Protein AF-A0A1C3NY08-F1 (afdb_monomer)

pLDDT: mean 77.59, std 17.97, range [26.12, 97.56]

Mean predicted aligned error: 8.74 Å

Nearest PDB structures (foldseek):
  3veo-assembly1_A  TM=2.173E-01  e=9.546E-01  Streptoalloteichus tenebrarius
  3vf2-assembly1_A  TM=3.143E-01  e=3.666E+00  Streptoalloteichus tenebrarius
  7pp1-assembly1_AAA  TM=3.010E-01  e=4.546E+00  Homo sapiens
  3ver-assembly1_A  TM=2.214E-01  e=1.726E+00  Streptoalloteichus tenebrarius

Radius of gyration: 18.67 Å; Cα contacts (8 Å, |Δi|>4): 441; chains: 1; bounding box: 47×56×47 Å

Solvent-accessible surface area (backbone atoms only — not comparable to full-atom values): 16270 Å² total; per-residue (Å²): 131,81,76,80,76,76,75,81,82,60,58,43,57,48,45,50,46,47,40,53,41,26,62,73,69,49,91,75,36,53,46,51,58,74,80,59,36,49,64,59,52,35,54,78,75,54,57,88,73,65,42,69,44,49,35,40,31,36,32,93,46,81,91,46,31,70,60,52,46,50,53,47,50,59,52,47,71,64,46,72,89,71,38,73,92,73,46,17,20,42,36,39,36,46,94,90,43,77,46,79,79,46,72,83,49,79,58,36,35,37,38,43,39,58,34,72,66,66,89,93,59,50,69,61,58,43,49,16,33,29,59,50,44,39,38,51,32,59,72,69,55,68,37,69,39,61,76,33,31,66,35,21,34,50,26,40,29,50,55,44,50,53,50,57,46,44,30,61,64,36,51,95,63,38,68,73,50,73,67,54,50,51,52,43,45,49,51,46,72,66,43,58,59,43,43,89,84,82,60,45,81,45,80,44,63,63,50,74,67,53,50,47,43,45,64,74,44,45,49,52,53,26,49,43,42,40,52,58,42,60,70,52,89,64,65,34,81,44,74,30,44,40,83,88,79,57,47,77,46,78,44,83,31,26,40,65,65,43,50,54,28,14,53,51,41,41,48,26,61,68,68,47,61,72,63,43,48,94,80,39,76,77,55,70,81,76,80,81,125

Secondary structure (DSSP, 8-state):
-PPPPPPPP-HHHHHHHHHHHHHHH-TT--EE---SHHHH--HHHHHTT--EEEEEEE-S-GGGHHHHHHHHHHHHHT-TTTSTTT---EEEEETTEEEEEE--SSS-EEEEEEEPPPTT--HHHHHHHHHHHHHHHHHHT-SHHHHTTTT-HHHHHHHHHHHHHHHHH-TTT----HHHHHHHHHHHHH---B-TTT-PBP--PPPHHHHHHIIIIIHHHHHHHHHHHHSSS-EEEEEEE-TTT--EEEEEEEHHHHHHHHHHHHHHHHHTTGGGSTTSPP-------

Sequence (289 aa):
MPKPGLAPFAYHSWREAVRLTAAELGGCCDAIAPFGFEITRDRSFLLKRLTRFYTYLSISRPEDAEASEHQFCCRLLQKEAILPSQVRRVRLVVNSRTHLIRTDGTSGSLYVRGLILPSEQTLLQAYSYYVATSPLAICAGNLKEIALFDVSPSARRLVFQLTVVASYVYPDLVALSIKDHQRLSTLIKLCPDRDQNSGASLFIPPSDTEADVARNLVMPVHRTIKKGLDRNSIKGVVQAVDFHSGEIHKYYSDYNALDAAAHAVERAMNEYPEMLTPDAPRGEILNVT

Foldseek 3Di:
DPDPPQDWAQVLVLQVLLQVLQVVVDDQKGKGWDQLCLLVVFCVLRTPAPQEIEMEIEDADPVCQQVVQVSSVVSSVPPVPHDVRHPQFEWEQEPNDIDRPDRRDDGHYYYYYYAHDDPPDDPLLLVLLLLLCVLVCLLVVVDPLNVLVFFALQSLLVLLSSLSSLCSLCVVQDHDDPVLSVLSSVSNVPRDQADRPPRHGGGDGDDPSSVCCVPPPRNVSSVSVQVVQAPDDDWDWDWHQDRVNSDIDIDTTNPVSSSSSSVSSSCSSVVPSVCSPPPRPRPDPPPPD

Structure (mmCIF, N/CA/C/O backbone):
data_AF-A0A1C3NY08-F1
#
_entry.id   AF-A0A1C3NY08-F1
#
loop_
_atom_site.group_PDB
_atom_site.id
_atom_site.type_symbol
_atom_site.label_atom_id
_atom_site.label_alt_id
_atom_site.label_comp_id
_atom_site.label_asym_id
_atom_site.label_entity_id
_atom_site.label_seq_id
_atom_site.pdbx_PDB_ins_code
_atom_site.Cartn_x
_atom_site.Cartn_y
_atom_site.Cartn_z
_atom_site.occupancy
_atom_site.B_iso_or_equiv
_atom_site.auth_seq_id
_atom_site.auth_comp_id
_atom_site.auth_asym_id
_atom_site.auth_atom_id
_atom_site.pdbx_PDB_model_num
ATOM 1 N N . MET A 1 1 ? -10.861 37.244 -0.537 1.00 27.95 1 MET A N 1
ATOM 2 C CA . MET A 1 1 ? -10.416 36.604 0.721 1.00 27.95 1 MET A CA 1
ATOM 3 C C . MET A 1 1 ? -9.567 35.388 0.378 1.00 27.95 1 MET A C 1
ATOM 5 O O . MET A 1 1 ? -10.041 34.563 -0.400 1.00 27.95 1 MET A O 1
ATOM 9 N N . PRO A 1 2 ? -8.326 35.274 0.875 1.00 26.12 2 PRO A N 1
ATOM 10 C CA . PRO A 1 2 ? -7.549 34.047 0.727 1.00 26.12 2 PRO A CA 1
ATOM 11 C C . PRO A 1 2 ? -8.277 32.908 1.455 1.00 26.12 2 PRO A C 1
ATOM 13 O O . PRO A 1 2 ? -8.774 33.101 2.564 1.00 26.12 2 PRO A O 1
ATOM 16 N N . LYS A 1 3 ? -8.388 31.732 0.822 1.00 32.84 3 LYS A N 1
ATOM 17 C CA . LYS A 1 3 ? -8.898 30.533 1.504 1.00 32.84 3 LYS A CA 1
ATOM 18 C C . LYS A 1 3 ? -8.028 30.302 2.747 1.00 32.84 3 LYS A C 1
ATOM 20 O O . LYS A 1 3 ? -6.806 30.325 2.586 1.00 32.84 3 LYS A O 1
ATOM 25 N N . PRO A 1 4 ? -8.604 30.085 3.944 1.00 36.56 4 PRO A N 1
ATOM 26 C CA . PRO A 1 4 ? -7.811 29.738 5.114 1.00 36.56 4 PRO A CA 1
ATOM 27 C C . PRO A 1 4 ? -6.947 28.529 4.755 1.00 36.56 4 PRO A C 1
ATOM 29 O O . PRO A 1 4 ? -7.457 27.505 4.291 1.00 36.56 4 PRO A O 1
ATOM 32 N N . GLY A 1 5 ? -5.629 28.695 4.868 1.00 41.91 5 GLY A N 1
ATOM 33 C CA . GLY A 1 5 ? -4.689 27.608 4.653 1.00 41.91 5 GLY A CA 1
ATOM 34 C C . GLY A 1 5 ? -5.014 26.502 5.647 1.00 41.91 5 GLY A C 1
ATOM 35 O O . GLY A 1 5 ? -5.072 26.754 6.847 1.00 41.91 5 GLY A O 1
ATOM 36 N N . LEU A 1 6 ? -5.282 25.294 5.151 1.00 46.81 6 LEU A N 1
ATOM 37 C CA . LEU A 1 6 ? -5.411 24.125 6.013 1.00 46.81 6 LEU A CA 1
ATOM 38 C C . LEU A 1 6 ? -4.086 23.962 6.766 1.00 46.81 6 LEU A C 1
ATOM 40 O O . LEU A 1 6 ? -3.029 23.898 6.134 1.00 46.81 6 LEU A O 1
ATOM 44 N N . ALA A 1 7 ? -4.144 23.926 8.097 1.00 50.53 7 ALA A N 1
ATOM 45 C CA . ALA A 1 7 ? -2.984 23.593 8.912 1.00 50.53 7 ALA A CA 1
ATOM 46 C C . ALA A 1 7 ? -2.408 22.231 8.461 1.00 50.53 7 ALA A C 1
ATOM 48 O O . ALA A 1 7 ? -3.181 21.345 8.079 1.00 50.53 7 ALA A O 1
ATOM 49 N N . PRO A 1 8 ? -1.074 22.055 8.458 1.00 55.56 8 PRO A N 1
ATOM 50 C CA . PRO A 1 8 ? -0.450 20.800 8.054 1.00 55.56 8 PRO A CA 1
ATOM 51 C C . PRO A 1 8 ? -0.925 19.636 8.934 1.00 55.56 8 PRO A C 1
ATOM 53 O O . PRO A 1 8 ? -1.098 19.796 10.143 1.00 55.56 8 PRO A O 1
ATOM 56 N N . PHE A 1 9 ? -1.144 18.468 8.318 1.00 60.66 9 PHE A N 1
ATOM 57 C CA . PHE A 1 9 ? -1.621 17.283 9.032 1.00 60.66 9 PHE A CA 1
ATOM 58 C C . PHE A 1 9 ? -0.575 16.748 10.019 1.00 60.66 9 PHE A C 1
ATOM 60 O O . PHE A 1 9 ? 0.596 16.615 9.659 1.00 60.66 9 PHE A O 1
ATOM 67 N N . ALA A 1 10 ? -0.986 16.438 11.252 1.00 68.12 10 ALA A N 1
ATOM 68 C CA . ALA A 1 10 ? -0.099 15.948 12.310 1.00 68.12 10 ALA A CA 1
ATOM 69 C C . ALA A 1 10 ? 0.042 14.410 12.268 1.00 68.12 10 ALA A C 1
ATOM 71 O O . ALA A 1 10 ? -0.599 13.677 13.020 1.00 68.12 10 ALA A O 1
ATOM 72 N N . TYR A 1 11 ? 0.895 13.906 11.369 1.00 68.94 11 TYR A N 1
ATOM 73 C CA . TYR A 1 11 ? 1.083 12.462 11.130 1.00 68.94 11 TYR A CA 1
ATOM 74 C C . TYR A 1 11 ? 1.582 11.688 12.349 1.00 68.94 11 TYR A C 1
ATOM 76 O O . TYR A 1 11 ? 1.161 10.549 12.546 1.00 68.94 11 TYR A O 1
ATOM 84 N N . HIS A 1 12 ? 2.466 12.291 13.154 1.00 69.12 12 HIS A N 1
ATOM 85 C CA . HIS A 1 12 ? 2.961 11.665 14.381 1.00 69.12 12 HIS A CA 1
ATOM 86 C C . HIS A 1 12 ? 1.794 11.354 15.310 1.00 69.12 12 HIS A C 1
ATOM 88 O O . HIS A 1 12 ? 1.580 10.205 15.688 1.00 69.12 12 HIS A O 1
ATOM 94 N N . SER A 1 13 ? 0.986 12.379 15.584 1.00 72.19 13 SER A N 1
ATOM 95 C CA . SER A 1 13 ? -0.198 12.267 16.421 1.00 72.19 13 SER A CA 1
ATOM 96 C C . SER A 1 13 ? -1.147 11.202 15.875 1.00 72.19 13 SER A C 1
ATOM 98 O O . SER A 1 13 ? -1.600 10.359 16.634 1.00 72.19 13 SER A O 1
ATOM 100 N N . TRP A 1 14 ? -1.382 11.140 14.560 1.00 76.44 14 TRP A N 1
ATOM 101 C CA . TRP A 1 14 ? -2.221 10.083 13.977 1.00 76.44 14 TRP A CA 1
ATOM 102 C C . TRP A 1 14 ? -1.713 8.662 14.247 1.00 76.44 14 TRP A C 1
ATOM 104 O O . TRP A 1 14 ? -2.480 7.809 14.692 1.00 76.44 14 TRP A O 1
ATOM 114 N N . ARG A 1 15 ? -0.430 8.390 13.987 1.00 78.56 15 ARG A N 1
ATOM 115 C CA . ARG A 1 15 ? 0.159 7.060 14.225 1.00 78.56 15 ARG A CA 1
ATOM 116 C C . ARG A 1 15 ? 0.126 6.692 15.697 1.00 78.56 15 ARG A C 1
ATOM 118 O O . ARG A 1 15 ? -0.203 5.561 16.043 1.00 78.56 15 ARG A O 1
ATOM 125 N N . GLU A 1 16 ? 0.419 7.660 16.554 1.00 79.44 16 GLU A N 1
ATOM 126 C CA . GLU A 1 16 ? 0.328 7.495 17.995 1.00 79.44 16 GLU A CA 1
ATOM 127 C C . GLU A 1 16 ? -1.109 7.184 18.431 1.00 79.44 16 GLU A C 1
ATOM 129 O O . GLU A 1 16 ? -1.315 6.248 19.199 1.00 79.44 16 GLU A O 1
ATOM 134 N N . ALA A 1 17 ? -2.111 7.870 17.872 1.00 80.75 17 ALA A N 1
ATOM 135 C CA . ALA A 1 17 ? -3.523 7.584 18.121 1.00 80.75 17 ALA A CA 1
ATOM 136 C C . ALA A 1 17 ? -3.891 6.151 17.735 1.00 80.75 17 ALA A C 1
ATOM 138 O O . ALA A 1 17 ? -4.547 5.458 18.510 1.00 80.75 17 ALA A O 1
ATOM 139 N N . VAL A 1 18 ? -3.463 5.704 16.551 1.00 85.81 18 VAL A N 1
ATOM 140 C CA . VAL A 1 18 ? -3.694 4.344 16.048 1.00 85.81 18 VAL A CA 1
ATOM 141 C C . VAL A 1 18 ? -3.066 3.312 16.983 1.00 85.81 18 VAL A C 1
ATOM 143 O O . VAL A 1 18 ? -3.755 2.393 17.421 1.00 85.81 18 VAL A O 1
ATOM 146 N N . ARG A 1 19 ? -1.801 3.511 17.368 1.00 85.88 19 ARG A N 1
ATOM 147 C CA . ARG A 1 19 ? -1.072 2.616 18.276 1.00 85.88 19 ARG A CA 1
ATOM 148 C C . ARG A 1 19 ? -1.705 2.557 19.669 1.00 85.88 19 ARG A C 1
ATOM 150 O O . ARG A 1 19 ? -1.907 1.473 20.205 1.00 85.88 19 ARG A O 1
ATOM 157 N N . LEU A 1 20 ? -2.030 3.710 20.258 1.00 85.12 20 LEU A N 1
ATOM 158 C CA . LEU A 1 20 ? -2.669 3.784 21.577 1.00 85.12 20 LEU A CA 1
ATOM 159 C C . LEU A 1 20 ? -4.066 3.160 21.556 1.00 85.12 20 LEU A C 1
ATOM 161 O O . LEU A 1 20 ? -4.425 2.435 22.478 1.00 85.12 20 LEU A O 1
ATOM 165 N N . THR A 1 21 ? -4.829 3.389 20.485 1.00 87.38 21 THR A N 1
ATOM 166 C CA . THR A 1 21 ? -6.153 2.778 20.320 1.00 87.38 21 THR A CA 1
ATOM 167 C C . THR A 1 21 ? -6.049 1.257 20.258 1.00 87.38 21 THR A C 1
ATOM 169 O O . THR A 1 21 ? -6.835 0.577 20.905 1.00 87.38 21 THR A O 1
ATOM 172 N N . ALA A 1 22 ? -5.067 0.716 19.535 1.00 88.06 22 ALA A N 1
ATOM 173 C CA . ALA A 1 22 ? -4.841 -0.726 19.475 1.00 88.06 22 ALA A CA 1
ATOM 174 C C . ALA A 1 22 ? -4.478 -1.308 20.852 1.00 88.06 22 ALA A C 1
ATOM 176 O O . ALA A 1 22 ? -5.060 -2.304 21.276 1.00 88.06 22 ALA A O 1
ATOM 177 N N . ALA A 1 23 ? -3.594 -0.629 21.594 1.00 85.38 23 ALA A N 1
ATOM 178 C CA . ALA A 1 23 ? -3.188 -1.042 22.936 1.00 85.38 23 ALA A CA 1
ATOM 179 C C . ALA A 1 23 ? -4.358 -1.069 23.942 1.00 85.38 23 ALA A C 1
ATOM 181 O O . ALA A 1 23 ? -4.424 -1.960 24.787 1.00 85.38 23 ALA A O 1
ATOM 182 N N . GLU A 1 24 ? -5.299 -0.124 23.842 1.00 86.00 24 GLU A N 1
ATOM 183 C CA . GLU A 1 24 ? -6.478 -0.035 24.720 1.00 86.00 24 GLU A CA 1
ATOM 184 C C . GLU A 1 24 ? -7.500 -1.154 24.517 1.00 86.00 24 GLU A C 1
ATOM 186 O O . GLU A 1 24 ? -8.256 -1.465 25.438 1.00 86.00 24 GLU A O 1
ATOM 191 N N . LEU A 1 25 ? -7.554 -1.749 23.325 1.00 81.50 25 LEU A N 1
ATOM 192 C CA . LEU A 1 25 ? -8.483 -2.843 23.039 1.00 81.50 25 LEU A CA 1
ATOM 193 C C . LEU A 1 25 ? -8.054 -4.164 23.689 1.00 81.50 25 LEU A C 1
ATOM 195 O O . LEU A 1 25 ? -8.895 -5.046 23.850 1.00 81.50 25 LEU A O 1
ATOM 199 N N . GLY A 1 26 ? -6.789 -4.280 24.113 1.00 65.69 26 GLY A N 1
ATOM 200 C CA . GLY A 1 26 ? -6.219 -5.503 24.679 1.00 65.69 26 GLY A CA 1
ATOM 201 C C . GLY A 1 26 ? -6.152 -6.669 23.677 1.00 65.69 26 GLY A C 1
ATOM 202 O O . GLY A 1 26 ? -6.670 -6.601 22.568 1.00 65.69 26 GLY A O 1
ATOM 203 N N . GLY A 1 27 ? -5.486 -7.763 24.061 1.00 56.34 27 GLY A N 1
ATOM 204 C CA . GLY A 1 27 ? -5.689 -9.080 23.434 1.00 56.34 27 GLY A CA 1
ATOM 205 C C . GLY A 1 27 ? -5.331 -9.237 21.944 1.00 56.34 27 GLY A C 1
ATOM 206 O O . GLY A 1 27 ? -6.175 -9.673 21.171 1.00 56.34 27 GLY A O 1
ATOM 207 N N . CYS A 1 28 ? -4.066 -9.012 21.565 1.00 55.97 28 CYS A N 1
ATOM 208 C CA . CYS A 1 28 ? -3.469 -9.428 20.272 1.00 55.97 28 CYS A CA 1
ATOM 209 C C . CYS A 1 28 ? -3.703 -8.530 19.037 1.00 55.97 28 CYS A C 1
ATOM 211 O O . CYS A 1 28 ? -3.288 -8.905 17.940 1.00 55.97 28 CYS A O 1
ATOM 213 N N . CYS A 1 29 ? -4.280 -7.336 19.189 1.00 68.06 29 CYS A N 1
ATOM 214 C CA . CYS A 1 29 ? -4.421 -6.397 18.072 1.00 68.06 29 CYS A CA 1
ATOM 215 C C . CYS A 1 29 ? -3.232 -5.419 18.017 1.00 68.06 29 CYS A C 1
ATOM 217 O O . CYS A 1 29 ? -3.209 -4.432 18.747 1.00 68.06 29 CYS A O 1
ATOM 219 N N . ASP A 1 30 ? -2.244 -5.682 17.157 1.00 85.75 30 ASP A N 1
ATOM 220 C CA . ASP A 1 30 ? -1.292 -4.654 16.698 1.00 85.75 30 ASP A CA 1
ATOM 221 C C . ASP A 1 30 ? -1.941 -3.804 15.592 1.00 85.75 30 ASP A C 1
ATOM 223 O O . ASP A 1 30 ? -2.825 -4.291 14.881 1.00 85.75 30 ASP A O 1
ATOM 227 N N . ALA A 1 31 ? -1.525 -2.544 15.439 1.00 88.12 31 ALA A N 1
ATOM 228 C CA . ALA A 1 31 ? -2.044 -1.655 14.408 1.00 88.12 31 ALA A CA 1
ATOM 229 C C . ALA A 1 31 ? -0.973 -0.752 13.801 1.00 88.12 31 ALA A C 1
ATOM 231 O O . ALA A 1 31 ? -0.205 -0.099 14.507 1.00 88.12 31 ALA A O 1
ATOM 232 N N . ILE A 1 32 ? -1.006 -0.621 12.475 1.00 89.12 32 ILE A N 1
ATOM 233 C CA . ILE A 1 32 ? -0.133 0.294 11.733 1.00 89.12 32 ILE A CA 1
ATOM 234 C C . ILE A 1 32 ? -0.950 1.244 10.856 1.00 89.12 32 ILE A C 1
ATOM 236 O O . ILE A 1 32 ? -2.014 0.893 10.348 1.00 89.12 32 ILE A O 1
ATOM 240 N N . ALA A 1 33 ? -0.420 2.449 10.640 1.00 85.56 33 ALA A N 1
ATOM 241 C CA . ALA A 1 33 ? -0.965 3.442 9.715 1.00 85.56 33 ALA A CA 1
ATOM 242 C C . ALA A 1 33 ? 0.142 3.955 8.775 1.00 85.56 33 ALA A C 1
ATOM 244 O O . ALA A 1 33 ? 0.788 4.973 9.069 1.00 85.56 33 ALA A O 1
ATOM 245 N N . PRO A 1 34 ? 0.424 3.223 7.682 1.00 82.56 34 PRO A N 1
ATOM 246 C CA . PRO A 1 34 ? 1.435 3.613 6.712 1.00 82.56 34 PRO A CA 1
ATOM 247 C C . PRO A 1 34 ? 0.924 4.726 5.793 1.00 82.56 34 PRO A C 1
ATOM 249 O O . PRO A 1 34 ? -0.235 4.727 5.374 1.00 82.56 34 PRO A O 1
ATOM 252 N N . PHE A 1 35 ? 1.810 5.652 5.426 1.00 72.62 35 PHE A N 1
ATOM 253 C CA . PHE A 1 35 ? 1.485 6.734 4.494 1.00 72.62 35 PHE A CA 1
ATOM 254 C C . PHE A 1 35 ? 2.265 6.657 3.181 1.00 72.62 35 PHE A C 1
ATOM 256 O O . PHE A 1 35 ? 1.831 7.245 2.192 1.00 72.62 35 PHE A O 1
ATOM 263 N N . GLY A 1 36 ? 3.386 5.937 3.163 1.00 73.25 36 GLY A N 1
ATOM 264 C CA . GLY A 1 36 ? 4.310 5.764 2.044 1.00 73.25 36 GLY A CA 1
ATOM 265 C C . GLY A 1 36 ? 5.520 6.709 2.075 1.00 73.25 36 GLY A C 1
ATOM 266 O O . GLY A 1 36 ? 6.531 6.396 1.450 1.00 73.25 36 GLY A O 1
ATOM 267 N N . PHE A 1 37 ? 5.464 7.837 2.800 1.00 72.31 37 PHE A N 1
ATOM 268 C CA . PHE A 1 37 ? 6.565 8.819 2.823 1.00 72.31 37 PHE A CA 1
ATOM 269 C C . PHE A 1 37 ? 7.739 8.330 3.664 1.00 72.31 37 PHE A C 1
ATOM 271 O O . PHE A 1 37 ? 8.843 8.843 3.534 1.00 72.31 37 PHE A O 1
ATOM 278 N N . GLU A 1 38 ? 7.491 7.360 4.537 1.00 75.44 38 GLU A N 1
ATOM 279 C CA . GLU A 1 38 ? 8.504 6.703 5.349 1.00 75.44 38 GLU A CA 1
ATOM 280 C C . GLU A 1 38 ? 9.529 6.036 4.432 1.00 75.44 38 GLU A C 1
ATOM 282 O O . GLU A 1 38 ? 10.729 6.133 4.652 1.00 75.44 38 GLU A O 1
ATOM 287 N N . ILE A 1 39 ? 9.043 5.460 3.328 1.00 80.50 39 ILE A N 1
ATOM 288 C CA . ILE A 1 39 ? 9.859 4.772 2.332 1.00 80.50 39 ILE A CA 1
ATOM 289 C C . ILE A 1 39 ? 10.437 5.766 1.320 1.00 80.50 39 ILE A C 1
ATOM 291 O O . ILE A 1 39 ? 11.621 5.706 1.002 1.00 80.50 39 ILE A O 1
ATOM 295 N N . THR A 1 40 ? 9.630 6.711 0.820 1.00 80.25 40 THR A N 1
ATOM 296 C CA . THR A 1 40 ? 10.093 7.651 -0.219 1.00 80.25 40 THR A CA 1
ATOM 297 C C . THR A 1 40 ? 10.925 8.813 0.322 1.00 80.25 40 THR A C 1
ATOM 299 O O . THR A 1 40 ? 11.523 9.545 -0.463 1.00 80.25 40 THR A O 1
ATOM 302 N N . ARG A 1 41 ? 10.917 9.052 1.641 1.00 74.81 41 ARG A N 1
ATOM 303 C CA . ARG A 1 41 ? 11.516 10.208 2.344 1.00 74.81 41 ARG A CA 1
ATOM 304 C C . ARG A 1 41 ? 11.001 11.588 1.901 1.00 74.81 41 ARG A C 1
ATOM 306 O O . ARG A 1 41 ? 11.316 12.599 2.524 1.00 74.81 41 ARG A O 1
ATOM 313 N N . ASP A 1 42 ? 10.159 11.654 0.871 1.00 73.25 42 ASP A N 1
ATOM 314 C CA . ASP A 1 42 ? 9.540 12.877 0.376 1.00 73.25 42 ASP A CA 1
ATOM 315 C C . ASP A 1 42 ? 8.159 13.077 1.009 1.00 73.25 42 ASP A C 1
ATOM 317 O O . ASP A 1 42 ? 7.132 12.556 0.572 1.00 73.25 42 ASP A O 1
ATOM 321 N N . ARG A 1 43 ? 8.137 13.928 2.033 1.00 65.75 43 ARG A N 1
ATOM 322 C CA . ARG A 1 43 ? 6.923 14.463 2.649 1.00 65.75 43 ARG A CA 1
ATOM 323 C C . ARG A 1 43 ? 5.983 15.060 1.577 1.00 65.75 43 ARG A C 1
ATOM 325 O O . ARG A 1 43 ? 4.803 14.726 1.488 1.00 65.75 43 ARG A O 1
ATOM 332 N N . SER A 1 44 ? 6.474 15.903 0.677 1.00 61.88 44 SER A N 1
ATOM 333 C CA . SER A 1 44 ? 5.636 16.574 -0.329 1.00 61.88 44 SER A CA 1
ATOM 334 C C . SER A 1 44 ? 4.923 15.620 -1.302 1.00 61.88 44 SER A C 1
ATOM 336 O O . SER A 1 44 ? 3.834 15.950 -1.797 1.00 61.88 44 SER A O 1
ATOM 338 N N . PHE A 1 45 ? 5.503 14.436 -1.521 1.00 59.69 45 PHE A N 1
ATOM 339 C CA . PHE A 1 45 ? 4.984 13.390 -2.395 1.00 59.69 45 PHE A CA 1
ATOM 340 C C . PHE A 1 45 ? 3.590 12.905 -1.961 1.00 59.69 45 PHE A C 1
ATOM 342 O O . PHE A 1 45 ? 2.758 12.600 -2.818 1.00 59.69 45 PHE A O 1
ATOM 349 N N . LEU A 1 46 ? 3.285 12.942 -0.655 1.00 57.25 46 LEU A N 1
ATOM 350 C CA . LEU A 1 46 ? 2.035 12.422 -0.074 1.00 57.25 46 LEU A CA 1
ATOM 351 C C . LEU A 1 46 ? 1.239 13.459 0.743 1.00 57.25 46 LEU A C 1
ATOM 353 O O . LEU A 1 46 ? 0.039 13.290 0.957 1.00 57.25 46 LEU A O 1
ATOM 357 N N . LEU A 1 47 ? 1.869 14.569 1.146 1.00 51.66 47 LEU A N 1
ATOM 358 C CA . LEU A 1 47 ? 1.342 15.478 2.170 1.00 51.66 47 LEU A CA 1
ATOM 359 C C . LEU A 1 47 ? 0.212 16.430 1.748 1.00 51.66 47 LEU A C 1
ATOM 361 O O . LEU A 1 47 ? -0.644 16.747 2.570 1.00 51.66 47 LEU A O 1
ATOM 365 N N . LYS A 1 48 ? 0.202 16.990 0.530 1.00 50.72 48 LYS A N 1
ATOM 366 C CA . LYS A 1 48 ? -0.602 18.220 0.313 1.00 50.72 48 LYS A CA 1
ATOM 367 C C . LYS A 1 48 ? -2.118 18.008 0.232 1.00 50.72 48 LYS A C 1
ATOM 369 O O . LYS A 1 48 ? -2.847 18.995 0.279 1.00 50.72 48 LYS A O 1
ATOM 374 N N . ARG A 1 49 ? -2.597 16.766 0.091 1.00 53.62 49 ARG A N 1
ATOM 375 C CA . ARG A 1 49 ? -4.028 16.421 -0.025 1.00 53.62 49 ARG A CA 1
ATOM 376 C C . ARG A 1 49 ? -4.300 14.981 0.418 1.00 53.62 49 ARG A C 1
ATOM 378 O O . ARG A 1 49 ? -5.004 14.259 -0.285 1.00 53.62 49 ARG A O 1
ATOM 385 N N . LEU A 1 50 ? -3.697 14.524 1.519 1.00 58.97 50 LEU A N 1
ATOM 386 C CA . LEU A 1 50 ? -3.953 13.167 1.998 1.00 58.97 50 LEU A CA 1
ATOM 387 C C . LEU A 1 50 ? -5.426 13.053 2.425 1.00 58.97 50 LEU A C 1
ATOM 389 O O . LEU A 1 50 ? -5.836 13.509 3.484 1.00 58.97 50 LEU A O 1
ATOM 393 N N . THR A 1 51 ? -6.242 12.511 1.528 1.00 61.81 51 THR A N 1
ATOM 394 C CA . THR A 1 51 ? -7.683 12.298 1.712 1.00 61.81 51 THR A CA 1
ATOM 395 C C . THR A 1 51 ? -8.007 10.857 2.079 1.00 61.81 51 THR A C 1
ATOM 397 O O . THR A 1 51 ? -9.175 10.530 2.253 1.00 61.81 51 THR A O 1
ATOM 400 N N . ARG A 1 52 ? -6.996 9.987 2.170 1.00 69.25 52 ARG A N 1
ATOM 401 C CA . ARG A 1 52 ? -7.150 8.571 2.498 1.00 69.25 52 ARG A CA 1
ATOM 402 C C . ARG A 1 52 ? -6.185 8.202 3.597 1.00 69.25 52 ARG A C 1
ATOM 404 O O . ARG A 1 52 ? -4.988 8.431 3.453 1.00 69.25 52 ARG A O 1
ATOM 411 N N . PHE A 1 53 ? -6.727 7.602 4.635 1.00 75.12 53 PHE A N 1
ATOM 412 C CA . PHE A 1 53 ? -5.984 7.066 5.755 1.00 75.12 53 PHE A CA 1
ATOM 413 C C . PHE A 1 53 ? -6.240 5.571 5.750 1.00 75.12 53 PHE A C 1
ATOM 415 O O . PHE A 1 53 ? -7.398 5.166 5.771 1.00 75.12 53 PHE A O 1
ATOM 422 N N . TYR A 1 54 ? -5.185 4.773 5.657 1.00 81.12 54 TYR A N 1
ATOM 423 C CA . TYR A 1 54 ? -5.281 3.329 5.805 1.00 81.12 54 TYR A CA 1
ATOM 424 C C . TYR A 1 54 ? -4.726 2.965 7.173 1.00 81.12 54 TYR A C 1
ATOM 426 O O . TYR A 1 54 ? -3.627 3.392 7.532 1.00 81.12 54 TYR A O 1
ATOM 434 N N . THR A 1 55 ? -5.502 2.195 7.919 1.00 86.75 55 THR A N 1
ATOM 435 C CA . THR A 1 55 ? -5.106 1.598 9.183 1.00 86.75 55 THR A CA 1
ATOM 436 C C . THR A 1 55 ? -5.323 0.102 9.076 1.00 86.75 55 THR A C 1
ATOM 438 O O . THR A 1 55 ? -6.408 -0.352 8.713 1.00 86.75 55 THR A O 1
ATOM 441 N N . TYR A 1 56 ? -4.291 -0.657 9.402 1.00 90.25 56 TYR A N 1
ATOM 442 C CA . TYR A 1 56 ? -4.337 -2.109 9.396 1.00 90.25 56 TYR A CA 1
ATOM 443 C C . TYR A 1 56 ? -4.289 -2.618 10.824 1.00 90.25 56 TYR A C 1
ATOM 445 O O . TYR A 1 56 ? -3.610 -2.010 11.651 1.00 90.25 56 TYR A O 1
ATOM 453 N N . LEU A 1 57 ? -5.011 -3.701 11.095 1.00 89.50 57 LEU A N 1
ATOM 454 C CA . LEU A 1 57 ? -5.105 -4.345 12.402 1.00 89.50 57 LEU A CA 1
ATOM 455 C C . LEU A 1 57 ? -4.717 -5.815 12.271 1.00 89.50 57 LEU A C 1
ATOM 457 O O . LEU A 1 57 ? -5.159 -6.482 11.338 1.00 89.50 57 LEU A O 1
ATOM 461 N N . SER A 1 58 ? -3.948 -6.334 13.222 1.00 90.19 58 SER A N 1
ATOM 462 C CA . SER A 1 58 ? -3.777 -7.777 13.385 1.00 90.19 58 SER A CA 1
ATOM 463 C C . SER A 1 58 ? -5.026 -8.360 14.043 1.00 90.19 58 SER A C 1
ATOM 465 O O . SER A 1 58 ? -5.440 -7.889 15.100 1.00 90.19 58 SER A O 1
ATOM 467 N N . ILE A 1 59 ? -5.616 -9.381 13.425 1.00 86.81 59 ILE A N 1
ATOM 468 C CA . ILE A 1 59 ? -6.803 -10.084 13.911 1.00 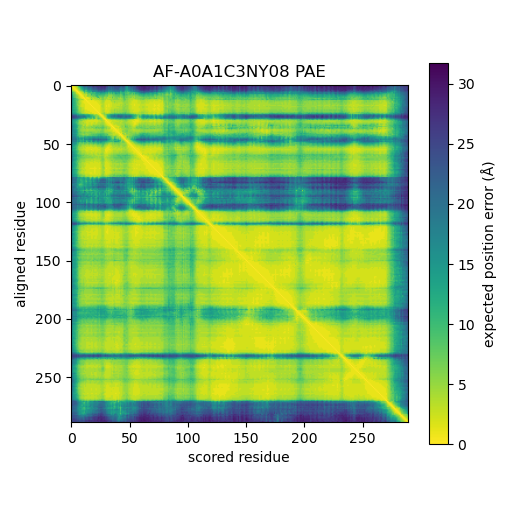86.81 59 ILE A CA 1
ATOM 469 C C . ILE A 1 59 ? -6.450 -11.552 14.141 1.00 86.81 59 ILE A C 1
ATOM 471 O O . ILE A 1 59 ? -5.987 -12.240 13.234 1.00 86.81 59 ILE A O 1
ATOM 475 N N . SER A 1 60 ? -6.713 -12.046 15.350 1.00 83.19 60 SER A N 1
ATOM 476 C CA . SER A 1 60 ? -6.410 -13.433 15.723 1.00 83.19 60 SER A CA 1
ATOM 477 C C . SER A 1 60 ? -7.356 -14.453 15.088 1.00 83.19 60 SER A C 1
ATOM 479 O O . SER A 1 60 ? -6.946 -15.584 14.830 1.00 83.19 60 SER A O 1
ATOM 481 N N . ARG A 1 61 ? -8.628 -14.088 14.880 1.00 83.31 61 ARG A N 1
ATOM 482 C CA . ARG A 1 61 ? -9.673 -14.992 14.380 1.00 83.31 61 ARG A CA 1
ATOM 483 C C . ARG A 1 61 ? -10.581 -14.305 13.354 1.00 83.31 61 ARG A C 1
ATOM 485 O O . ARG A 1 61 ? -11.025 -13.187 13.615 1.00 83.31 61 ARG A O 1
ATOM 492 N N . PRO A 1 62 ? -10.889 -14.942 12.208 1.00 81.56 62 PRO A N 1
ATOM 493 C CA . PRO A 1 62 ? -11.710 -14.330 11.163 1.00 81.56 62 PRO A CA 1
ATOM 494 C C . PRO A 1 62 ? -13.090 -13.866 11.628 1.00 81.56 62 PRO A C 1
ATOM 496 O O . PRO A 1 62 ? -13.555 -12.816 11.191 1.00 81.56 62 PRO A O 1
ATOM 499 N N . GLU A 1 63 ? -13.734 -14.626 12.511 1.00 84.44 63 GLU A N 1
ATOM 500 C CA . GLU A 1 63 ? -15.060 -14.316 13.048 1.00 84.44 63 GLU A CA 1
ATOM 501 C C . GLU A 1 63 ? -15.099 -13.018 13.870 1.00 84.44 63 GLU A C 1
ATOM 503 O O . GLU A 1 63 ? -16.152 -12.387 13.957 1.00 84.44 63 GLU A O 1
ATOM 508 N N . ASP A 1 64 ? -13.955 -12.582 14.402 1.00 83.25 64 ASP A N 1
ATOM 509 C CA . ASP A 1 64 ? -13.850 -11.378 15.226 1.00 83.25 64 ASP A CA 1
ATOM 510 C C . ASP A 1 64 ? -13.565 -10.116 14.392 1.00 83.25 64 ASP A C 1
ATOM 512 O O . ASP A 1 64 ? -13.718 -9.004 14.896 1.00 83.25 64 ASP A O 1
ATOM 516 N N . ALA A 1 65 ? -13.189 -10.252 13.111 1.00 81.44 65 ALA A N 1
ATOM 517 C CA . ALA A 1 65 ? -12.658 -9.151 12.301 1.00 81.44 65 ALA A CA 1
ATOM 518 C C . ALA A 1 65 ? -13.583 -7.922 12.260 1.00 81.44 65 ALA A C 1
ATOM 520 O O . ALA A 1 65 ? -13.162 -6.830 12.639 1.00 81.44 65 ALA A O 1
ATOM 521 N N . GLU A 1 66 ? -14.854 -8.097 11.877 1.00 81.31 66 GLU A N 1
ATOM 522 C CA . GLU A 1 66 ? -15.816 -6.988 11.759 1.00 81.31 66 GLU A CA 1
ATOM 523 C C . GLU A 1 66 ? -16.044 -6.287 13.110 1.00 81.31 66 GLU A C 1
ATOM 525 O O . GLU A 1 66 ? -16.072 -5.055 13.179 1.00 81.31 66 GLU A O 1
ATOM 530 N N . ALA A 1 67 ? -16.149 -7.059 14.198 1.00 83.25 67 ALA A N 1
ATOM 531 C CA . ALA A 1 67 ? -16.336 -6.523 15.542 1.00 83.25 67 ALA A CA 1
ATOM 532 C C . ALA A 1 67 ? -15.096 -5.751 16.021 1.00 83.25 67 ALA A C 1
ATOM 534 O O . ALA A 1 67 ? -15.228 -4.628 16.516 1.00 83.25 67 ALA A O 1
ATOM 535 N N . SER A 1 68 ? -13.899 -6.309 15.823 1.00 85.00 68 SER A N 1
ATOM 536 C CA . SER A 1 68 ? -12.627 -5.679 16.180 1.00 85.00 68 SER A CA 1
ATOM 537 C C . SER A 1 68 ? -12.376 -4.401 15.384 1.00 85.00 68 SER A C 1
ATOM 539 O O . SER A 1 68 ? -12.024 -3.378 15.971 1.00 85.00 68 SER A O 1
ATOM 541 N N . GLU A 1 69 ? -12.599 -4.409 14.068 1.00 84.38 69 GLU A N 1
ATOM 542 C CA . GLU A 1 69 ? -12.435 -3.221 13.227 1.00 84.38 69 GLU A CA 1
ATOM 543 C C . GLU A 1 69 ? -13.426 -2.112 13.614 1.00 84.38 69 GLU A C 1
ATOM 545 O O . GLU A 1 69 ? -13.053 -0.935 13.699 1.00 84.38 69 GLU A O 1
ATOM 550 N N . HIS A 1 70 ? -14.683 -2.477 13.895 1.00 80.75 70 HIS A N 1
ATOM 551 C CA . HIS A 1 70 ? -15.706 -1.539 14.349 1.00 80.75 70 HIS A CA 1
ATOM 552 C C . HIS A 1 70 ? -15.352 -0.942 15.719 1.00 80.75 70 HIS A C 1
ATOM 554 O O . HIS A 1 70 ? -15.352 0.281 15.883 1.00 80.75 70 HIS A O 1
ATOM 560 N N . GLN A 1 71 ? -14.993 -1.780 16.697 1.00 84.81 71 GLN A N 1
ATOM 561 C CA . GLN A 1 71 ? -14.599 -1.341 18.037 1.00 84.81 71 GLN A CA 1
ATOM 562 C C . GLN A 1 71 ? -13.362 -0.437 17.987 1.00 84.81 71 GLN A C 1
ATOM 564 O O . GLN A 1 71 ? -13.354 0.623 18.621 1.00 84.81 71 GLN A O 1
ATOM 569 N N . PHE A 1 72 ? -12.353 -0.814 17.196 1.00 86.75 72 PHE A N 1
ATOM 570 C CA . PHE A 1 72 ? -11.160 -0.006 16.972 1.00 86.75 72 PHE A CA 1
ATOM 571 C C . PHE A 1 72 ? -11.510 1.365 16.416 1.00 86.75 72 PHE A C 1
ATOM 573 O O . PHE A 1 72 ? -11.067 2.380 16.953 1.00 86.75 72 PHE A O 1
ATOM 580 N N . CYS A 1 73 ? -12.353 1.433 15.388 1.00 80.69 73 CYS A N 1
ATOM 581 C CA . CYS A 1 73 ? -12.715 2.721 14.823 1.00 80.69 73 CYS A CA 1
ATOM 582 C C . CYS A 1 73 ? -13.529 3.587 15.787 1.00 80.69 73 CYS A C 1
ATOM 584 O O . CYS A 1 73 ? -13.233 4.775 15.923 1.00 80.69 73 CYS A O 1
ATOM 586 N N . CYS A 1 74 ? -14.510 3.019 16.495 1.00 79.56 74 CYS A N 1
ATOM 587 C CA . CYS A 1 74 ? -15.277 3.759 17.497 1.00 79.56 74 CYS A CA 1
ATOM 588 C C . CYS A 1 74 ? -14.365 4.374 18.567 1.00 79.56 74 CYS A C 1
ATOM 590 O O . CYS A 1 74 ? -14.544 5.539 18.918 1.00 79.56 74 CYS A O 1
ATOM 592 N N . ARG A 1 75 ? -13.361 3.628 19.046 1.00 83.50 75 ARG A N 1
ATOM 593 C CA . ARG A 1 75 ? -12.372 4.128 20.013 1.00 83.50 75 ARG A CA 1
ATOM 594 C C . ARG A 1 75 ? -11.447 5.181 19.411 1.00 83.50 75 ARG A C 1
ATOM 596 O O . ARG A 1 75 ? -11.247 6.225 20.027 1.00 83.50 75 ARG A O 1
ATOM 603 N N . LEU A 1 76 ? -10.944 4.959 18.196 1.00 80.62 76 LEU A N 1
ATOM 604 C CA . LEU A 1 76 ? -10.083 5.919 17.501 1.00 80.62 76 LEU A CA 1
ATOM 605 C C . LEU A 1 76 ? -10.799 7.263 17.306 1.00 80.62 76 LEU A C 1
ATOM 607 O O . LEU A 1 76 ? -10.210 8.321 17.500 1.00 80.62 76 LEU A O 1
ATOM 611 N N . LEU A 1 77 ? -12.095 7.225 16.985 1.00 74.75 77 LEU A N 1
ATOM 612 C CA . LEU A 1 77 ? -12.935 8.409 16.792 1.00 74.75 77 LEU A CA 1
ATOM 613 C C . LEU A 1 77 ? -13.238 9.189 18.079 1.00 74.75 77 LEU A C 1
ATOM 615 O O . LEU A 1 77 ? -13.611 10.360 17.989 1.00 74.75 77 LEU A O 1
ATOM 619 N N . GLN A 1 78 ? -13.080 8.564 19.248 1.00 74.94 78 GLN A N 1
ATOM 620 C CA . GLN A 1 78 ? -13.204 9.209 20.561 1.00 74.94 78 GLN A CA 1
ATOM 621 C C . GLN A 1 78 ? -11.919 9.936 20.983 1.00 74.94 78 GLN A C 1
ATOM 623 O O . GLN A 1 78 ? -11.937 10.688 21.955 1.00 74.94 78 GLN A O 1
ATOM 628 N N . LYS A 1 79 ? -10.797 9.754 20.271 1.00 74.00 79 LYS A N 1
ATOM 629 C CA . LYS A 1 79 ? -9.553 10.498 20.517 1.00 74.00 79 LYS A CA 1
ATOM 630 C C . LYS A 1 79 ? -9.708 11.932 19.988 1.00 74.00 79 LYS A C 1
ATOM 632 O O . LYS A 1 79 ? -9.320 12.252 18.865 1.00 74.00 79 LYS A O 1
ATOM 637 N N . GLU A 1 80 ? -10.308 12.795 20.811 1.00 54.16 80 GLU A N 1
ATOM 638 C CA . GLU A 1 80 ? -10.704 14.178 20.485 1.00 54.16 80 GLU A CA 1
ATOM 639 C C . GLU A 1 80 ? -9.572 15.059 19.926 1.00 54.16 80 GLU A C 1
ATOM 641 O O . GLU A 1 80 ? -9.837 16.002 19.185 1.00 54.16 80 GLU A O 1
ATOM 646 N N . ALA A 1 81 ? -8.307 14.750 20.216 1.00 52.59 81 ALA A N 1
ATOM 647 C CA . ALA A 1 81 ? -7.186 15.630 19.890 1.00 52.59 81 ALA A CA 1
ATOM 648 C C . ALA A 1 81 ? -6.689 15.563 18.428 1.00 52.59 81 ALA A C 1
ATOM 650 O O . ALA A 1 81 ? -5.865 16.387 18.041 1.00 52.59 81 ALA A O 1
ATOM 651 N N . ILE A 1 82 ? -7.126 14.590 17.612 1.00 53.44 82 ILE A N 1
ATOM 652 C CA . ILE A 1 82 ? -6.365 14.216 16.394 1.00 53.44 82 ILE A CA 1
ATOM 653 C C . ILE A 1 82 ? -7.220 14.205 15.114 1.00 53.44 82 ILE A C 1
ATOM 655 O O . ILE A 1 82 ? -6.704 14.383 14.012 1.00 53.44 82 ILE A O 1
ATOM 659 N N . LEU A 1 83 ? -8.542 14.078 15.241 1.00 53.16 83 LEU A N 1
ATOM 660 C CA . LEU A 1 83 ? -9.480 13.989 14.113 1.00 53.16 83 LEU A CA 1
ATOM 661 C C . LEU A 1 83 ? -10.279 15.280 13.807 1.00 53.16 83 LEU A C 1
ATOM 663 O O . LEU A 1 83 ? -10.354 15.637 12.629 1.00 53.16 83 LEU A O 1
ATOM 667 N N . PRO A 1 84 ? -10.842 16.030 14.781 1.00 42.56 84 PRO A N 1
ATOM 668 C CA . PRO A 1 84 ? -11.900 17.009 14.484 1.00 42.56 84 PRO A CA 1
ATOM 669 C C . PRO A 1 84 ? -11.475 18.268 13.711 1.00 42.56 84 PRO A C 1
ATOM 671 O O . PRO A 1 84 ? -12.297 18.863 13.016 1.00 42.56 84 PRO A O 1
ATOM 674 N N . SER A 1 85 ? -10.214 18.708 13.791 1.00 45.28 85 SER A N 1
ATOM 675 C CA . SER A 1 85 ? -9.793 19.968 13.150 1.00 45.28 85 SER A CA 1
ATOM 676 C C . SER A 1 85 ? -9.303 19.808 11.702 1.00 45.28 85 SER A C 1
ATOM 678 O O . SER A 1 85 ? -9.221 20.802 10.977 1.00 45.28 85 SER A O 1
ATOM 680 N N . GLN A 1 86 ? -9.004 18.581 11.249 1.00 46.78 86 GLN A N 1
ATOM 681 C CA . 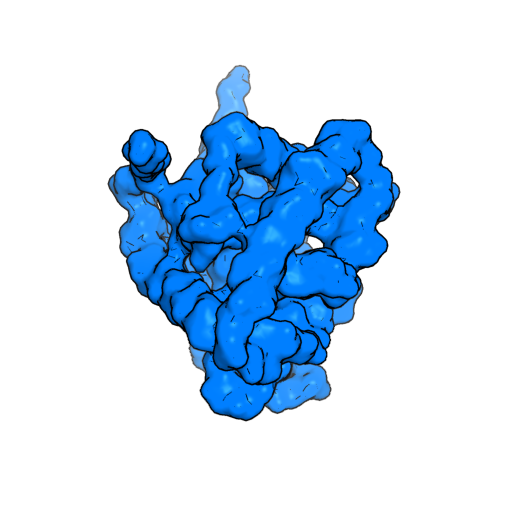GLN A 1 86 ? -8.346 18.330 9.954 1.00 46.78 86 GLN A CA 1
ATOM 682 C C . GLN A 1 86 ? -8.965 17.192 9.130 1.00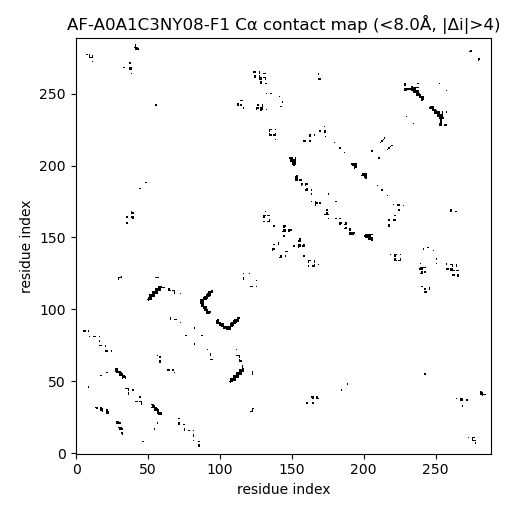 46.78 86 GLN A C 1
ATOM 684 O O . GLN A 1 86 ? -8.916 17.242 7.899 1.00 46.78 86 GLN A O 1
ATOM 689 N N . VAL A 1 87 ? -9.593 16.198 9.769 1.00 47.91 87 VAL A N 1
ATOM 690 C CA . VAL A 1 87 ? -10.301 15.105 9.090 1.00 47.91 87 VAL A CA 1
ATOM 691 C C . VAL A 1 87 ? -11.777 15.314 9.289 1.00 47.91 87 VAL A C 1
ATOM 693 O O . VAL A 1 87 ? -12.344 15.094 10.349 1.00 47.91 87 VAL A O 1
ATOM 696 N N . ARG A 1 88 ? -12.400 15.810 8.239 1.00 46.94 88 ARG A N 1
ATOM 697 C CA . ARG A 1 88 ? -13.657 16.500 8.433 1.00 46.94 88 ARG A CA 1
ATOM 698 C C . ARG A 1 88 ? -14.793 15.494 8.028 1.00 46.94 88 ARG A C 1
ATOM 700 O O . ARG A 1 88 ? -15.792 15.440 8.707 1.00 46.94 88 ARG A O 1
ATOM 707 N N . ARG A 1 89 ? -14.623 14.495 7.135 1.00 48.53 89 ARG A N 1
ATOM 708 C CA . ARG A 1 89 ? -15.521 13.290 7.092 1.00 48.53 89 ARG A CA 1
ATOM 709 C C . ARG A 1 89 ? -14.757 12.018 7.449 1.00 48.53 89 ARG A C 1
ATOM 711 O O . ARG A 1 89 ? -13.709 11.776 6.858 1.00 48.53 89 ARG A O 1
ATOM 718 N N . VAL A 1 90 ? -15.308 11.188 8.339 1.00 52.03 90 VAL A N 1
ATOM 719 C CA . VAL A 1 90 ? -14.780 9.849 8.644 1.00 52.03 90 VAL A CA 1
ATOM 720 C C . VAL A 1 90 ? -15.793 8.808 8.181 1.00 52.03 90 VAL A C 1
ATOM 722 O O . VAL A 1 90 ? -16.810 8.547 8.823 1.00 52.03 90 VAL A O 1
ATOM 725 N N . ARG A 1 91 ? -15.513 8.228 7.015 1.00 55.56 91 ARG A N 1
ATOM 726 C CA . ARG A 1 91 ? -16.210 7.049 6.498 1.00 55.56 91 ARG A CA 1
ATOM 727 C C . ARG A 1 91 ? -15.381 5.839 6.873 1.00 55.56 91 ARG A C 1
ATOM 729 O O . ARG A 1 91 ? -14.202 5.844 6.539 1.00 55.56 91 ARG A O 1
ATOM 736 N N . LEU A 1 92 ? -15.997 4.871 7.540 1.00 56.31 92 LEU A N 1
ATOM 737 C CA . LEU A 1 92 ? -15.405 3.580 7.844 1.00 56.31 92 LEU A CA 1
ATOM 738 C C . LEU A 1 92 ? -15.709 2.647 6.678 1.00 56.31 92 LEU A C 1
ATOM 740 O O . LEU A 1 92 ? -16.871 2.430 6.340 1.00 56.31 92 LEU A O 1
ATOM 744 N N . VAL A 1 93 ? -14.682 2.085 6.061 1.00 56.53 93 VAL A N 1
ATOM 745 C CA . VAL A 1 93 ? -14.868 0.919 5.197 1.00 56.53 93 VAL A CA 1
ATOM 746 C C . VAL A 1 93 ? -14.267 -0.268 5.928 1.00 56.53 93 VAL A C 1
ATOM 748 O O . VAL A 1 93 ? -13.053 -0.307 6.085 1.00 56.53 93 VAL A O 1
ATOM 751 N N . VAL A 1 94 ? -15.128 -1.182 6.376 1.00 60.12 94 VAL A N 1
ATOM 752 C CA . VAL A 1 94 ? -14.790 -2.431 7.074 1.00 60.12 94 VAL A CA 1
ATOM 753 C C . VAL A 1 94 ? -15.252 -3.593 6.215 1.00 60.12 94 VAL A C 1
ATOM 755 O O . VAL A 1 94 ? -16.398 -3.605 5.777 1.00 60.12 94 VAL A O 1
ATOM 758 N N . ASN A 1 95 ? -14.358 -4.536 5.908 1.00 55.03 95 ASN A N 1
ATOM 759 C CA . ASN A 1 95 ? -14.660 -5.733 5.108 1.00 55.03 95 ASN A CA 1
ATOM 760 C C . ASN A 1 95 ? -15.550 -5.471 3.875 1.00 55.03 95 ASN A C 1
ATOM 762 O O . ASN A 1 95 ? -16.534 -6.162 3.621 1.00 55.03 95 ASN A O 1
ATOM 766 N N . SER A 1 96 ? -15.207 -4.449 3.083 1.00 51.66 96 SER A N 1
ATOM 767 C CA . SER A 1 96 ? -15.948 -4.013 1.880 1.00 51.66 96 SER A CA 1
ATOM 768 C C . SER A 1 96 ? -17.347 -3.420 2.122 1.00 51.66 96 SER A C 1
ATOM 770 O O . SER A 1 96 ? -18.000 -2.995 1.166 1.00 51.66 96 SER A O 1
ATOM 772 N N . ARG A 1 97 ? -17.797 -3.307 3.375 1.00 57.62 97 ARG A N 1
ATOM 773 C CA . ARG A 1 97 ? -19.000 -2.572 3.776 1.00 57.62 97 ARG A CA 1
ATOM 774 C C . ARG A 1 97 ? -18.616 -1.165 4.206 1.00 57.62 97 ARG A C 1
ATOM 776 O O . ARG A 1 97 ? -17.701 -0.950 4.996 1.00 57.62 97 ARG A O 1
ATOM 783 N N . THR A 1 98 ? -19.298 -0.177 3.638 1.00 57.28 98 THR A N 1
ATOM 784 C CA . THR A 1 98 ? -19.087 1.221 4.024 1.00 57.28 98 THR A CA 1
ATOM 785 C C . THR A 1 98 ? -20.066 1.567 5.134 1.00 57.28 98 THR A C 1
ATOM 787 O O . THR A 1 98 ? -21.263 1.672 4.883 1.00 57.28 98 THR A O 1
ATOM 790 N N . HIS A 1 99 ? -19.554 1.771 6.342 1.00 59.47 99 HIS A N 1
ATOM 791 C CA . HIS A 1 99 ? -20.309 2.336 7.449 1.00 59.47 99 HIS A CA 1
ATOM 792 C C . HIS A 1 99 ? -19.985 3.826 7.548 1.00 59.47 99 HIS A C 1
ATOM 794 O O . HIS A 1 99 ? -18.843 4.254 7.741 1.00 59.47 99 HIS A O 1
ATOM 800 N N . LEU A 1 100 ? -21.004 4.659 7.386 1.00 58.22 100 LEU A N 1
ATOM 801 C CA . LEU A 1 100 ? -20.863 6.083 7.641 1.00 58.22 100 LEU A CA 1
ATOM 802 C C . LEU A 1 100 ? -20.961 6.309 9.152 1.00 58.22 100 LEU A C 1
ATOM 804 O O . LEU A 1 100 ? -22.057 6.268 9.696 1.00 58.22 100 LEU A O 1
ATOM 808 N N . ILE A 1 101 ? -19.825 6.525 9.820 1.00 56.22 101 ILE A N 1
ATOM 809 C CA . ILE A 1 101 ? -19.802 6.744 11.276 1.00 56.22 101 ILE A CA 1
ATOM 810 C C . ILE A 1 101 ? -19.929 8.237 11.621 1.00 56.22 101 ILE A C 1
ATOM 812 O O . ILE A 1 101 ? -20.624 8.578 12.573 1.00 56.22 101 ILE A O 1
ATOM 816 N N . ARG A 1 102 ? -19.309 9.147 10.848 1.00 51.22 102 ARG A N 1
ATOM 817 C CA . ARG A 1 102 ? -19.392 10.610 11.062 1.00 51.22 102 ARG A CA 1
ATOM 818 C C . ARG A 1 102 ? -19.401 11.415 9.757 1.00 51.22 102 ARG A C 1
ATOM 820 O O 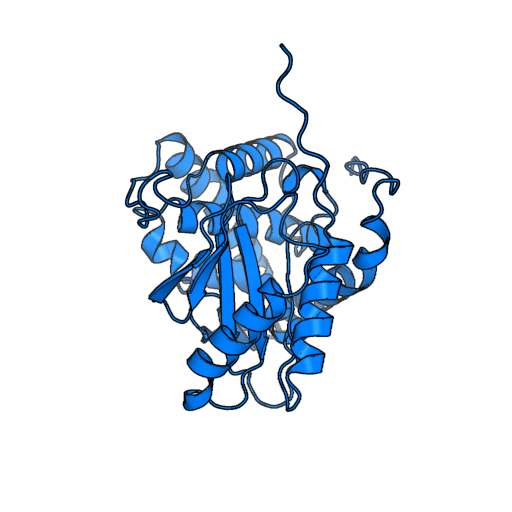. ARG A 1 102 ? -18.727 11.067 8.784 1.00 51.22 102 ARG A O 1
ATOM 827 N N . THR A 1 103 ? -20.129 12.534 9.750 1.00 48.97 103 THR A N 1
ATOM 828 C CA . THR A 1 103 ? -20.304 13.437 8.590 1.00 48.97 103 THR A CA 1
ATOM 829 C C . THR A 1 103 ? -19.824 14.869 8.821 1.00 48.97 103 THR A C 1
ATOM 831 O O . THR A 1 103 ? -20.039 15.715 7.953 1.00 48.97 103 THR A O 1
ATOM 834 N N . ASP A 1 104 ? -19.199 15.179 9.952 1.00 48.22 104 ASP A N 1
ATOM 835 C CA . ASP A 1 104 ? -18.971 16.544 10.438 1.00 48.22 104 ASP A CA 1
ATOM 836 C C . ASP A 1 104 ? -17.805 17.293 9.769 1.00 48.22 104 ASP A C 1
ATOM 838 O O . ASP A 1 104 ? -17.042 18.028 10.395 1.00 48.22 104 ASP A O 1
ATOM 842 N N . GLY A 1 105 ? -17.715 17.202 8.436 1.00 47.47 105 GLY A N 1
ATOM 843 C CA . GLY A 1 105 ? -16.691 17.943 7.716 1.00 47.47 105 GLY A CA 1
ATOM 844 C C . GLY A 1 105 ? -16.420 17.669 6.233 1.00 47.47 105 GLY A C 1
ATOM 845 O O . GLY A 1 105 ? -17.343 17.382 5.485 1.00 47.47 105 GLY A O 1
ATOM 846 N N . THR A 1 106 ? -15.191 17.947 5.763 1.00 46.62 106 THR A N 1
ATOM 847 C CA . THR A 1 106 ? -14.816 18.398 4.400 1.00 46.62 106 THR A CA 1
ATOM 848 C C . THR A 1 106 ? -14.309 17.329 3.454 1.00 46.62 106 THR A C 1
ATOM 850 O O . THR A 1 106 ? -14.870 17.223 2.373 1.00 46.62 106 THR A O 1
ATOM 853 N N . SER A 1 107 ? -13.231 16.601 3.758 1.00 51.25 107 SER A N 1
ATOM 854 C CA . SER A 1 107 ? -12.607 15.710 2.761 1.00 51.25 107 SER A CA 1
ATOM 855 C C . SER A 1 107 ? -11.621 14.733 3.405 1.00 51.25 107 SER A C 1
ATOM 857 O O . SER A 1 107 ? -10.553 15.147 3.844 1.00 51.25 107 SER A O 1
ATOM 859 N N . GLY A 1 108 ? -11.973 13.449 3.465 1.00 60.09 108 GLY A N 1
ATOM 860 C CA . GLY A 1 108 ? -11.159 12.383 4.052 1.00 60.09 108 GLY A CA 1
ATOM 861 C C . GLY A 1 108 ? -11.918 11.053 4.058 1.00 60.09 108 GLY A C 1
ATOM 862 O O . GLY A 1 108 ? -13.148 11.041 4.008 1.00 60.09 108 GLY A O 1
ATOM 863 N N . SER A 1 109 ? -11.223 9.922 4.044 1.00 68.88 109 SER A N 1
ATOM 864 C CA . SER A 1 109 ? -11.798 8.581 4.197 1.00 68.88 109 SER A CA 1
ATOM 865 C C . SER A 1 109 ? -10.810 7.712 4.967 1.00 68.88 109 SER A C 1
ATOM 867 O O . SER A 1 109 ? -9.618 7.723 4.655 1.00 68.88 109 SER A O 1
ATOM 869 N N . LEU A 1 110 ? -11.306 7.021 5.994 1.00 73.88 110 LEU A N 1
ATOM 870 C CA . LEU A 1 110 ? -10.521 6.141 6.849 1.00 73.88 110 LEU A CA 1
ATOM 871 C C . LEU A 1 110 ? -10.869 4.693 6.506 1.00 73.88 110 LEU A C 1
ATOM 873 O O . LEU A 1 110 ? -11.987 4.226 6.705 1.00 73.88 110 LEU A O 1
ATOM 877 N N . TYR A 1 111 ? -9.888 3.978 5.997 1.00 77.50 111 TYR A N 1
ATOM 878 C CA . TYR A 1 111 ? -9.978 2.568 5.684 1.00 77.50 111 TYR A CA 1
ATOM 879 C C . TYR A 1 111 ? -9.358 1.812 6.850 1.00 77.50 111 TYR A C 1
ATOM 881 O O . TYR A 1 111 ? -8.177 1.996 7.133 1.00 77.50 111 TYR A O 1
ATOM 889 N N . VAL A 1 112 ? -10.163 1.012 7.546 1.00 81.69 112 VAL A N 1
ATOM 890 C CA . VAL A 1 112 ? -9.682 0.128 8.609 1.00 81.69 112 VAL A CA 1
ATOM 891 C C . VAL A 1 112 ? -9.817 -1.288 8.089 1.00 81.69 112 VAL A C 1
ATOM 893 O O . VAL A 1 112 ? -10.906 -1.668 7.665 1.00 81.69 112 VAL A O 1
ATOM 896 N N . ARG A 1 113 ? -8.718 -2.042 8.082 1.00 85.38 113 ARG A N 1
ATOM 897 C CA . ARG A 1 113 ? -8.738 -3.436 7.651 1.00 85.38 113 ARG A CA 1
ATOM 898 C C . ARG A 1 113 ? -8.053 -4.345 8.659 1.00 85.38 113 ARG A C 1
ATOM 900 O O . ARG A 1 113 ? -6.881 -4.163 8.97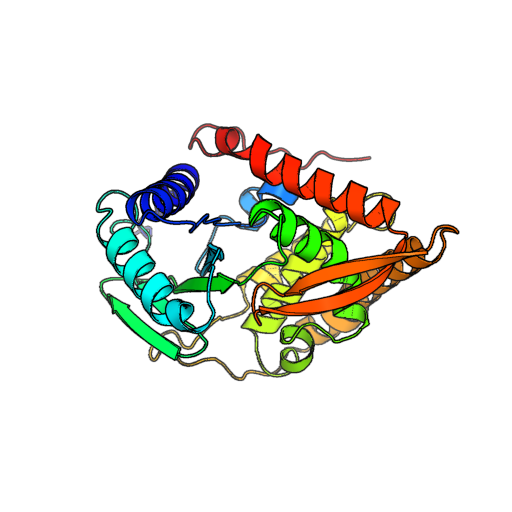3 1.00 85.38 113 ARG A O 1
ATOM 907 N N . GLY A 1 114 ? -8.788 -5.344 9.117 1.00 87.50 114 GLY A N 1
ATOM 908 C CA . GLY A 1 114 ? -8.301 -6.470 9.885 1.00 87.50 114 GLY A CA 1
ATOM 909 C C . GLY A 1 114 ? -7.656 -7.514 8.980 1.00 87.50 114 GLY A C 1
ATOM 910 O O . GLY A 1 114 ? -8.200 -7.869 7.929 1.00 87.50 114 GLY A O 1
ATOM 911 N N . LEU A 1 115 ? -6.487 -7.993 9.392 1.00 88.62 115 LEU A N 1
ATOM 912 C CA . LEU A 1 115 ? -5.696 -8.996 8.695 1.00 88.62 115 LEU A CA 1
ATOM 913 C C . LEU A 1 115 ? -5.371 -10.138 9.649 1.00 88.62 115 LEU A C 1
ATOM 915 O O . LEU A 1 115 ? -4.889 -9.916 10.757 1.00 88.62 115 LEU A O 1
ATOM 919 N N . ILE A 1 116 ? -5.602 -11.360 9.184 1.00 88.19 116 ILE A N 1
ATOM 920 C CA . ILE A 1 116 ? -5.123 -12.565 9.855 1.00 88.19 116 ILE A CA 1
ATOM 921 C C . ILE A 1 116 ? -3.761 -12.868 9.261 1.00 88.19 116 ILE A C 1
ATOM 923 O O . ILE A 1 116 ? -3.640 -13.111 8.059 1.00 88.19 116 ILE A O 1
ATOM 927 N N . LEU A 1 117 ? -2.736 -12.815 10.098 1.00 88.25 117 LEU A N 1
ATOM 928 C CA . LEU A 1 117 ? -1.365 -13.030 9.666 1.00 88.25 117 LEU A CA 1
ATOM 929 C C . LEU A 1 117 ? -0.983 -14.507 9.827 1.00 88.25 117 LEU A C 1
ATOM 931 O O . LEU A 1 117 ? -1.489 -15.177 10.734 1.00 88.25 117 LEU A O 1
ATOM 935 N N . PRO A 1 118 ? -0.083 -15.033 8.978 1.00 81.25 118 PRO A N 1
ATOM 936 C CA . PRO A 1 118 ? 0.588 -16.297 9.255 1.00 81.25 118 PRO A CA 1
ATOM 937 C C . PRO A 1 118 ? 1.234 -16.269 10.650 1.00 81.25 118 PRO A C 1
ATOM 939 O O . PRO A 1 118 ? 1.725 -15.226 11.088 1.00 81.25 118 PRO A O 1
ATOM 942 N N . SER A 1 119 ? 1.222 -17.404 11.357 1.00 70.31 119 SER A N 1
ATOM 943 C CA . SER A 1 119 ? 1.740 -17.488 12.728 1.00 70.31 119 SER A CA 1
ATOM 944 C C . SER A 1 119 ? 3.177 -16.963 12.816 1.00 70.31 119 SER A C 1
ATOM 946 O O . SER A 1 119 ? 3.995 -17.319 11.974 1.00 70.31 119 SER A O 1
ATOM 948 N N . GLU A 1 120 ? 3.466 -16.179 13.863 1.00 80.44 120 GLU A N 1
ATOM 949 C CA . GLU A 1 120 ? 4.770 -15.568 14.205 1.00 80.44 120 GLU A CA 1
ATOM 950 C C . GLU A 1 120 ? 5.139 -14.256 13.488 1.00 80.44 120 GLU A C 1
ATOM 952 O O . GLU A 1 120 ? 6.063 -13.580 13.937 1.00 80.44 120 GLU A O 1
ATOM 957 N N . GLN A 1 121 ? 4.409 -13.828 12.451 1.00 87.44 121 GLN A N 1
ATOM 958 C CA . GLN A 1 121 ? 4.710 -12.566 11.764 1.00 87.44 121 GLN A CA 1
ATOM 959 C C . GLN A 1 121 ? 4.030 -11.361 12.437 1.00 87.44 121 GLN A C 1
ATOM 961 O O . GLN A 1 121 ? 2.828 -11.382 12.706 1.00 87.44 121 GLN A O 1
ATOM 966 N N . THR A 1 122 ? 4.776 -10.274 12.667 1.00 90.19 122 THR A N 1
ATOM 967 C CA . THR A 1 122 ? 4.188 -8.996 13.108 1.00 90.19 122 THR A CA 1
ATOM 968 C C . THR A 1 122 ? 3.485 -8.282 11.952 1.00 90.19 122 THR A C 1
ATOM 970 O O . THR A 1 122 ? 3.780 -8.509 10.775 1.00 90.19 122 THR A O 1
ATOM 973 N N . LEU A 1 123 ? 2.569 -7.359 12.264 1.00 91.19 123 LEU A N 1
ATOM 974 C CA . LEU A 1 123 ? 1.852 -6.601 11.236 1.00 91.19 123 LEU A CA 1
ATOM 975 C C . LEU A 1 123 ? 2.795 -5.740 10.386 1.00 91.19 123 LEU A C 1
ATOM 977 O O . LEU A 1 123 ? 2.611 -5.627 9.172 1.00 91.19 123 LEU A O 1
ATOM 981 N N . LEU A 1 124 ? 3.832 -5.174 11.008 1.00 91.31 124 LEU A N 1
ATOM 982 C CA . LEU A 1 124 ? 4.855 -4.409 10.306 1.00 91.31 124 LEU A CA 1
ATOM 983 C C . LEU A 1 124 ? 5.678 -5.291 9.360 1.00 91.31 124 LEU A C 1
ATOM 985 O O . LEU A 1 124 ? 5.866 -4.916 8.205 1.00 91.31 124 LEU A O 1
ATOM 989 N N . GLN A 1 125 ? 6.106 -6.473 9.807 1.00 92.50 125 GLN A N 1
ATOM 990 C CA . GLN A 1 125 ? 6.821 -7.427 8.955 1.00 92.50 125 GLN A CA 1
ATOM 991 C C . GLN A 1 125 ? 5.966 -7.842 7.754 1.00 92.50 125 GLN A C 1
ATOM 993 O O . GLN A 1 125 ? 6.435 -7.797 6.616 1.00 92.50 125 GLN A O 1
ATOM 998 N N . ALA A 1 126 ? 4.693 -8.182 7.980 1.00 93.62 126 ALA A N 1
ATOM 999 C CA . ALA A 1 126 ? 3.770 -8.535 6.904 1.00 93.62 126 ALA A CA 1
ATOM 1000 C C . ALA A 1 126 ? 3.607 -7.388 5.893 1.00 93.62 126 ALA A C 1
ATOM 1002 O O . ALA A 1 126 ? 3.631 -7.622 4.682 1.00 93.62 126 ALA A O 1
ATOM 1003 N N . TYR A 1 127 ? 3.506 -6.143 6.370 1.00 94.25 127 TYR A N 1
ATOM 1004 C CA . TYR A 1 127 ? 3.388 -4.964 5.510 1.00 94.25 127 TYR A CA 1
ATOM 1005 C C . TYR A 1 127 ? 4.654 -4.719 4.688 1.00 94.25 127 TYR A C 1
ATOM 1007 O O . TYR A 1 127 ? 4.584 -4.419 3.495 1.00 94.25 127 TYR A O 1
ATOM 1015 N N . SER A 1 128 ? 5.823 -4.887 5.300 1.00 94.88 128 SER A N 1
ATOM 1016 C CA . SER A 1 128 ? 7.106 -4.759 4.615 1.00 94.88 128 SER A CA 1
ATOM 1017 C C . SER A 1 128 ? 7.251 -5.774 3.483 1.00 94.88 128 SER A C 1
ATOM 1019 O O . SER A 1 128 ? 7.643 -5.410 2.372 1.00 94.88 128 SER A O 1
ATOM 1021 N N . TYR A 1 129 ? 6.849 -7.024 3.724 1.00 95.06 129 TYR A N 1
ATOM 1022 C CA . TYR A 1 129 ? 6.809 -8.065 2.697 1.00 95.06 129 TYR A CA 1
ATOM 1023 C C . TYR A 1 129 ? 5.774 -7.778 1.601 1.00 95.06 129 TYR A C 1
ATOM 1025 O O . TYR A 1 129 ? 6.060 -7.995 0.421 1.00 95.06 129 TYR A O 1
ATOM 1033 N N . TYR A 1 130 ? 4.603 -7.239 1.948 1.00 94.94 130 TYR A N 1
ATOM 1034 C CA . TYR A 1 130 ? 3.612 -6.773 0.972 1.00 94.94 130 TYR A CA 1
ATOM 1035 C C . TYR A 1 130 ? 4.194 -5.706 0.032 1.00 94.94 130 TYR A C 1
ATOM 1037 O O . TYR A 1 130 ? 4.084 -5.820 -1.189 1.00 94.94 130 TYR A O 1
ATOM 1045 N N . VAL A 1 131 ? 4.883 -4.700 0.579 1.00 95.31 131 VAL A N 1
ATOM 1046 C CA . VAL A 1 131 ? 5.509 -3.644 -0.227 1.00 95.31 131 VAL A CA 1
ATOM 1047 C C . VAL A 1 131 ? 6.635 -4.200 -1.100 1.00 95.31 131 VAL A C 1
ATOM 1049 O O . VAL A 1 131 ? 6.651 -3.930 -2.304 1.00 95.31 131 VAL A O 1
ATOM 1052 N N . ALA A 1 132 ? 7.544 -4.996 -0.527 1.00 95.94 132 ALA A N 1
ATOM 1053 C CA . ALA A 1 132 ? 8.670 -5.589 -1.249 1.00 95.94 132 ALA A CA 1
ATOM 1054 C C . ALA A 1 132 ? 8.197 -6.483 -2.409 1.00 95.94 132 ALA A C 1
ATOM 1056 O O . ALA A 1 132 ? 8.705 -6.406 -3.524 1.00 95.94 132 ALA A O 1
ATOM 1057 N N . THR A 1 133 ? 7.154 -7.285 -2.193 1.00 95.94 133 THR A N 1
ATOM 1058 C CA . THR A 1 133 ? 6.619 -8.188 -3.227 1.00 95.94 133 THR A CA 1
ATOM 1059 C C . THR A 1 133 ? 5.661 -7.513 -4.212 1.00 95.94 133 THR A C 1
ATOM 1061 O O . THR A 1 133 ? 5.308 -8.123 -5.226 1.00 95.94 133 THR A O 1
ATOM 1064 N N . SER A 1 134 ? 5.271 -6.253 -3.989 1.00 95.75 134 SER A N 1
ATOM 1065 C CA . SER A 1 134 ? 4.298 -5.556 -4.840 1.00 95.75 134 SER A CA 1
ATOM 1066 C C . SER A 1 134 ? 4.644 -5.523 -6.342 1.00 95.75 134 SER A C 1
ATOM 1068 O O . SER A 1 134 ? 3.720 -5.701 -7.140 1.00 95.75 134 SER A O 1
ATOM 1070 N N . PRO A 1 135 ? 5.917 -5.424 -6.794 1.00 96.38 135 PRO A N 1
ATOM 1071 C CA . PRO A 1 135 ? 6.233 -5.503 -8.222 1.00 96.38 135 PRO A CA 1
ATOM 1072 C C . PRO A 1 135 ? 5.932 -6.872 -8.838 1.00 96.38 135 PRO A C 1
ATOM 1074 O O . PRO A 1 135 ? 5.479 -6.961 -9.985 1.00 96.38 135 PRO A O 1
ATOM 1077 N N . LEU A 1 136 ? 6.143 -7.947 -8.069 1.00 96.00 136 LEU A N 1
ATOM 1078 C CA . LEU A 1 136 ? 5.802 -9.310 -8.476 1.00 96.00 136 LEU A CA 1
ATOM 1079 C C . LEU A 1 136 ? 4.283 -9.476 -8.550 1.00 96.00 136 LEU A C 1
ATOM 1081 O O . LEU A 1 136 ? 3.778 -10.001 -9.542 1.00 96.00 136 LEU A O 1
ATOM 1085 N N . ALA A 1 137 ? 3.566 -8.967 -7.545 1.00 94.38 137 ALA A N 1
ATOM 1086 C CA . ALA A 1 137 ? 2.109 -8.997 -7.476 1.00 94.38 137 ALA A CA 1
ATOM 1087 C C . ALA A 1 137 ? 1.458 -8.259 -8.659 1.00 94.38 137 ALA A C 1
ATOM 1089 O O . ALA A 1 137 ? 0.537 -8.783 -9.289 1.00 94.38 137 ALA A O 1
ATOM 1090 N N . ILE A 1 138 ? 1.984 -7.080 -9.010 1.00 95.06 138 ILE A N 1
ATOM 1091 C CA . ILE A 1 138 ? 1.534 -6.282 -10.157 1.00 95.06 138 ILE A CA 1
ATOM 1092 C C . ILE A 1 138 ? 1.772 -7.029 -11.470 1.00 95.06 138 ILE A C 1
ATOM 1094 O O . ILE A 1 138 ? 0.864 -7.137 -12.292 1.00 95.06 138 ILE A O 1
ATOM 1098 N N . CYS A 1 139 ? 2.970 -7.583 -11.669 1.00 95.19 139 CYS A N 1
ATOM 1099 C CA . CYS A 1 139 ? 3.284 -8.328 -12.889 1.00 95.19 139 CYS A CA 1
ATOM 1100 C C . CYS A 1 139 ? 2.462 -9.613 -13.039 1.00 95.19 139 CYS A C 1
ATOM 1102 O O . CYS A 1 139 ? 2.168 -10.005 -14.166 1.00 95.19 139 CYS A O 1
ATOM 1104 N N . ALA A 1 140 ? 2.132 -10.273 -11.928 1.00 92.69 140 ALA A N 1
ATOM 1105 C CA . ALA A 1 140 ? 1.314 -11.481 -11.914 1.00 92.69 140 ALA A CA 1
ATOM 1106 C C . ALA A 1 140 ? -0.188 -11.194 -12.078 1.00 92.69 140 ALA A C 1
ATOM 1108 O O . ALA A 1 140 ? -0.945 -12.116 -12.358 1.00 92.69 140 ALA A O 1
ATOM 1109 N N . GLY A 1 141 ? -0.623 -9.939 -11.911 1.00 90.69 141 GLY A N 1
ATOM 1110 C CA . GLY A 1 141 ? -2.044 -9.591 -11.867 1.00 90.69 141 GLY A CA 1
ATOM 1111 C C . GLY A 1 141 ? -2.745 -10.067 -10.590 1.00 90.69 141 GLY A C 1
ATOM 1112 O O . GLY A 1 141 ? -3.965 -10.180 -10.578 1.00 90.69 141 GLY A O 1
ATOM 1113 N N . ASN A 1 142 ? -1.983 -10.342 -9.525 1.00 87.75 142 ASN A N 1
ATOM 1114 C CA . ASN A 1 142 ? -2.513 -10.852 -8.258 1.00 87.75 142 ASN A CA 1
ATOM 1115 C C . ASN A 1 142 ? -3.116 -9.750 -7.380 1.00 87.75 142 ASN A C 1
ATOM 1117 O O . ASN A 1 142 ? -3.922 -10.047 -6.509 1.00 87.75 142 ASN A O 1
ATOM 1121 N N . LEU A 1 143 ? -2.746 -8.483 -7.598 1.00 86.81 143 LEU A N 1
ATOM 1122 C CA . LEU A 1 143 ? -3.394 -7.376 -6.897 1.00 86.81 143 LEU A CA 1
ATOM 1123 C C . LEU A 1 143 ? -4.777 -7.123 -7.489 1.00 86.81 143 LEU A C 1
ATOM 1125 O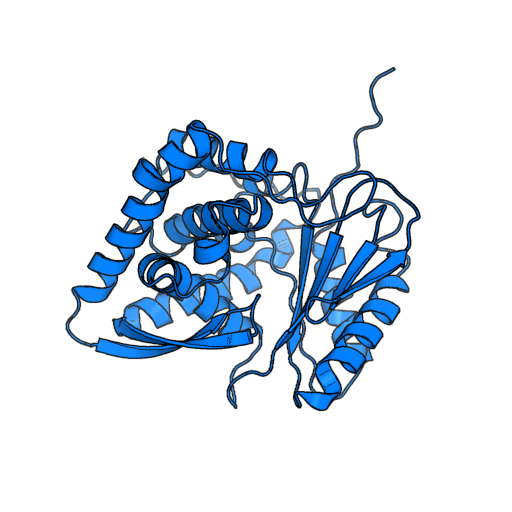 O . LEU A 1 143 ? -4.913 -6.868 -8.691 1.00 86.81 143 LEU A O 1
ATOM 1129 N N . LYS A 1 144 ? -5.795 -7.083 -6.628 1.00 84.81 144 LYS A N 1
ATOM 1130 C CA . LYS A 1 144 ? -7.169 -6.734 -7.014 1.00 84.81 144 LYS A CA 1
ATOM 1131 C C . LYS A 1 144 ? -7.237 -5.386 -7.738 1.00 84.81 144 LYS A C 1
ATOM 1133 O O . LYS A 1 144 ? -8.051 -5.198 -8.641 1.00 84.81 144 LYS A O 1
ATOM 1138 N N . GLU A 1 145 ? -6.363 -4.448 -7.387 1.00 87.56 145 GLU A N 1
ATOM 1139 C CA . GLU A 1 145 ? -6.275 -3.135 -8.018 1.00 87.56 145 GLU A CA 1
ATOM 1140 C C . GLU A 1 145 ? -5.795 -3.184 -9.471 1.00 87.56 145 GLU A C 1
ATOM 1142 O O . GLU A 1 145 ? -6.133 -2.290 -10.242 1.00 87.56 145 GLU A O 1
ATOM 1147 N N . ILE A 1 146 ? -5.072 -4.226 -9.884 1.00 88.81 146 ILE A N 1
ATOM 1148 C CA . ILE A 1 146 ? -4.732 -4.417 -11.298 1.00 88.81 146 ILE A CA 1
ATOM 1149 C C . ILE A 1 146 ? -5.973 -4.835 -12.085 1.00 88.81 146 ILE A C 1
ATOM 1151 O O . ILE A 1 146 ? -6.248 -4.254 -13.132 1.00 88.81 146 ILE A O 1
ATOM 1155 N N . ALA A 1 147 ? -6.782 -5.753 -11.550 1.00 87.38 147 ALA A N 1
ATOM 1156 C CA . ALA A 1 147 ? -8.046 -6.149 -12.176 1.00 87.38 147 ALA A CA 1
ATOM 1157 C C . ALA A 1 147 ? -9.063 -4.993 -12.242 1.00 87.38 147 ALA A C 1
ATOM 1159 O O . ALA A 1 147 ? -9.870 -4.916 -13.164 1.00 87.38 147 ALA A O 1
ATOM 1160 N N . LEU A 1 148 ? -9.020 -4.078 -11.270 1.00 88.75 148 LEU A N 1
ATOM 1161 C CA . LEU A 1 148 ? -9.898 -2.909 -11.211 1.00 88.75 148 LEU A CA 1
ATOM 1162 C C . LEU A 1 148 ? -9.306 -1.659 -11.875 1.00 88.75 148 LEU A C 1
ATOM 1164 O O . LEU A 1 148 ? -9.964 -0.618 -11.870 1.00 88.75 148 LEU A O 1
ATOM 1168 N N . PHE A 1 149 ? -8.097 -1.723 -12.438 1.00 90.06 149 PHE A N 1
ATOM 1169 C CA . PHE A 1 149 ? -7.383 -0.549 -12.948 1.00 90.06 149 PHE A CA 1
ATOM 1170 C C . PHE A 1 149 ? -8.204 0.211 -14.001 1.00 90.06 149 PHE A C 1
ATOM 1172 O O . PHE A 1 149 ? -8.332 1.438 -13.937 1.00 90.06 149 PHE A O 1
ATOM 1179 N N . ASP A 1 150 ? -8.841 -0.523 -14.913 1.00 91.06 150 ASP A N 1
ATOM 1180 C CA . ASP A 1 150 ? -9.589 0.043 -16.039 1.00 91.06 150 ASP A CA 1
ATOM 1181 C C . ASP A 1 150 ? -10.925 0.676 -15.647 1.00 91.06 150 ASP A C 1
ATOM 1183 O O . ASP A 1 150 ? -11.554 1.342 -16.462 1.00 91.06 150 ASP A O 1
ATOM 1187 N N . VAL A 1 151 ? -11.367 0.505 -14.401 1.00 89.94 151 VAL A N 1
ATOM 1188 C CA . VAL A 1 151 ? -12.668 1.011 -13.947 1.00 89.94 151 VAL A CA 1
ATOM 1189 C C . VAL A 1 151 ? -12.584 1.818 -12.662 1.00 89.94 151 VAL A C 1
ATOM 1191 O O . VAL A 1 151 ? -13.475 2.610 -12.401 1.00 89.94 151 VAL A O 1
ATOM 1194 N N . SER A 1 152 ? -11.527 1.686 -11.864 1.00 88.38 152 SER A N 1
ATOM 1195 C CA . SER A 1 152 ? -11.445 2.292 -10.536 1.00 88.38 152 SER A CA 1
ATOM 1196 C C . SER A 1 152 ? -10.261 3.255 -10.423 1.00 88.38 152 SER A C 1
ATOM 1198 O O . SER A 1 152 ? -9.108 2.818 -10.364 1.00 88.38 152 SER A O 1
ATOM 1200 N N . PRO A 1 153 ? -10.497 4.574 -10.294 1.00 86.94 153 PRO A N 1
ATOM 1201 C CA . PRO A 1 153 ? -9.405 5.517 -10.067 1.00 86.94 153 PRO A CA 1
ATOM 1202 C C . PRO A 1 153 ? -8.702 5.301 -8.718 1.00 86.94 153 PRO A C 1
ATOM 1204 O O . PRO A 1 153 ? -7.529 5.650 -8.563 1.00 86.94 153 PRO A O 1
ATOM 1207 N N . SER A 1 154 ? -9.375 4.703 -7.725 1.00 81.12 154 SER A N 1
ATOM 1208 C CA . SER A 1 154 ? -8.737 4.358 -6.453 1.00 81.12 154 SER A CA 1
ATOM 1209 C C . SER A 1 154 ? -7.713 3.238 -6.603 1.00 81.12 154 SER A C 1
ATOM 1211 O O . SER A 1 154 ? -6.642 3.344 -6.003 1.00 81.12 154 SER A O 1
ATOM 1213 N N . ALA A 1 155 ? -8.003 2.260 -7.463 1.00 87.19 155 ALA A N 1
ATOM 1214 C CA . ALA A 1 155 ? -7.091 1.189 -7.832 1.00 87.19 155 ALA A CA 1
ATOM 1215 C C . ALA A 1 155 ? -5.882 1.724 -8.616 1.00 87.19 155 ALA A C 1
ATOM 1217 O O . ALA A 1 155 ? -4.736 1.450 -8.258 1.00 87.19 155 ALA A O 1
ATOM 1218 N N . ARG A 1 156 ? -6.119 2.593 -9.611 1.00 90.50 156 ARG A N 1
ATOM 1219 C CA . ARG A 1 156 ? -5.040 3.246 -10.375 1.00 90.50 156 ARG A CA 1
ATOM 1220 C C . ARG A 1 156 ? -4.089 4.030 -9.486 1.00 90.50 156 ARG A C 1
ATOM 1222 O O . ARG A 1 156 ? -2.872 3.883 -9.593 1.00 90.50 156 ARG A O 1
ATOM 1229 N N . ARG A 1 157 ? -4.638 4.821 -8.559 1.00 87.94 157 ARG A N 1
ATOM 1230 C CA . ARG A 1 157 ? -3.844 5.565 -7.577 1.00 87.94 157 ARG A CA 1
ATOM 1231 C C . ARG A 1 157 ? -2.912 4.649 -6.787 1.00 87.94 157 ARG A C 1
ATOM 1233 O O . ARG A 1 157 ? -1.745 5.005 -6.641 1.00 87.94 157 ARG A O 1
ATOM 1240 N N . LEU A 1 158 ? -3.406 3.514 -6.285 1.00 87.31 158 LEU A N 1
ATOM 1241 C CA . LEU A 1 158 ? -2.572 2.582 -5.526 1.00 87.31 158 LEU A CA 1
ATOM 1242 C C . LEU A 1 158 ? -1.422 2.059 -6.388 1.00 87.31 158 LEU A C 1
ATOM 1244 O O . LEU A 1 158 ? -0.271 2.102 -5.965 1.00 87.31 158 LEU A O 1
ATOM 1248 N N . VAL A 1 159 ? -1.717 1.629 -7.615 1.00 92.31 159 VAL A N 1
ATOM 1249 C CA . VAL A 1 159 ? -0.706 1.117 -8.547 1.00 92.31 159 VAL A CA 1
ATOM 1250 C C . VAL A 1 159 ? 0.364 2.178 -8.837 1.00 92.31 159 VAL A C 1
ATOM 1252 O O . VAL A 1 159 ? 1.560 1.879 -8.795 1.00 92.31 159 VAL A O 1
ATOM 1255 N N . PHE A 1 160 ? -0.021 3.441 -9.044 1.00 92.19 160 PHE A N 1
ATOM 1256 C CA . PHE A 1 160 ? 0.940 4.539 -9.200 1.00 92.19 160 PHE A CA 1
ATOM 1257 C C . PHE A 1 160 ? 1.773 4.776 -7.932 1.00 92.19 160 PHE A C 1
ATOM 1259 O O . PHE A 1 160 ? 2.981 4.989 -8.033 1.00 92.19 160 PHE A O 1
ATOM 1266 N N . GLN A 1 161 ? 1.162 4.709 -6.745 1.00 88.56 161 GLN A N 1
ATOM 1267 C CA . GLN A 1 161 ? 1.872 4.854 -5.470 1.00 88.56 161 GLN A CA 1
ATOM 1268 C C . GLN A 1 161 ? 2.900 3.736 -5.270 1.00 88.56 161 GLN A C 1
ATOM 1270 O O . GLN A 1 161 ? 4.061 4.033 -4.995 1.00 88.56 161 GLN A O 1
ATOM 1275 N N . LEU A 1 162 ? 2.508 2.477 -5.479 1.00 92.19 162 LEU A N 1
ATOM 1276 C CA . LEU A 1 162 ? 3.400 1.320 -5.384 1.00 92.19 162 LEU A CA 1
ATOM 1277 C C . LEU A 1 162 ? 4.534 1.382 -6.413 1.00 92.19 162 LEU A C 1
ATOM 1279 O O . LEU A 1 162 ? 5.645 0.970 -6.115 1.00 92.19 162 LEU A O 1
ATOM 1283 N N . THR A 1 163 ? 4.293 1.958 -7.593 1.00 94.44 163 THR A N 1
ATOM 1284 C CA . THR A 1 163 ? 5.344 2.170 -8.606 1.00 94.44 163 THR A CA 1
ATOM 1285 C C . THR A 1 163 ? 6.424 3.127 -8.118 1.00 94.44 163 THR A C 1
ATOM 1287 O O . THR A 1 163 ? 7.606 2.864 -8.317 1.00 94.44 163 THR A O 1
ATOM 1290 N N . VAL A 1 164 ? 6.035 4.222 -7.458 1.00 92.00 164 VAL A N 1
ATOM 1291 C CA . VAL A 1 164 ? 7.022 5.135 -6.874 1.00 92.00 164 VAL A CA 1
ATOM 1292 C C . VAL A 1 164 ? 7.723 4.488 -5.692 1.00 92.00 164 VAL A C 1
ATOM 1294 O O . VAL A 1 164 ? 8.941 4.526 -5.635 1.00 92.00 164 VAL A O 1
ATOM 1297 N N . VAL A 1 165 ? 6.992 3.848 -4.778 1.00 91.19 165 VAL A N 1
ATOM 1298 C CA . VAL A 1 165 ? 7.605 3.148 -3.637 1.00 91.19 165 VAL A CA 1
ATOM 1299 C C . VAL A 1 165 ? 8.623 2.106 -4.114 1.00 91.19 165 VAL A C 1
ATOM 1301 O O . VAL A 1 165 ? 9.731 2.051 -3.590 1.00 91.19 165 VAL A O 1
ATOM 1304 N N . ALA A 1 166 ? 8.303 1.346 -5.162 1.00 93.44 166 ALA A N 1
ATOM 1305 C CA . ALA A 1 166 ? 9.187 0.327 -5.711 1.00 93.44 166 ALA A CA 1
ATOM 1306 C C . ALA A 1 166 ? 10.540 0.879 -6.198 1.00 93.44 166 ALA A C 1
ATOM 1308 O O . ALA A 1 166 ? 11.545 0.191 -6.041 1.00 93.44 166 ALA A O 1
ATOM 1309 N N . SER A 1 167 ? 10.608 2.114 -6.715 1.00 92.94 167 SER A N 1
ATOM 1310 C CA . SER A 1 167 ? 11.889 2.719 -7.119 1.00 92.94 167 SER A CA 1
ATOM 1311 C C . SER A 1 167 ? 12.784 3.112 -5.943 1.00 92.94 167 SER A C 1
ATOM 1313 O O . SER A 1 167 ? 13.982 3.282 -6.123 1.00 92.94 167 SER A O 1
ATOM 1315 N N . TYR A 1 168 ? 12.217 3.267 -4.744 1.00 91.19 168 TYR A N 1
ATOM 1316 C CA . TYR A 1 168 ? 12.987 3.485 -3.513 1.00 91.19 168 TYR A CA 1
ATOM 1317 C C . TYR A 1 168 ? 13.374 2.174 -2.832 1.00 91.19 168 TYR A C 1
ATOM 1319 O O . TYR A 1 168 ? 14.408 2.110 -2.175 1.00 91.19 168 TYR A O 1
ATOM 1327 N N . VAL A 1 169 ? 12.554 1.132 -2.983 1.00 93.38 169 VAL A N 1
ATOM 1328 C CA . VAL A 1 169 ? 12.839 -0.203 -2.437 1.00 93.38 169 VAL A CA 1
ATOM 1329 C C . VAL A 1 169 ? 13.889 -0.938 -3.278 1.00 93.38 169 VAL A C 1
ATOM 1331 O O . VAL A 1 169 ? 14.709 -1.665 -2.725 1.00 93.38 169 VAL A O 1
ATOM 1334 N N . TYR A 1 170 ? 13.903 -0.719 -4.598 1.00 94.81 170 TYR A N 1
ATOM 1335 C CA . TYR A 1 170 ? 14.817 -1.370 -5.545 1.00 94.81 170 TYR A CA 1
ATOM 1336 C C . TYR A 1 170 ? 15.639 -0.370 -6.380 1.00 94.81 170 TYR A C 1
ATOM 1338 O O . TYR A 1 170 ? 15.602 -0.443 -7.614 1.00 94.81 170 TYR A O 1
ATOM 1346 N N . PRO A 1 171 ? 16.398 0.546 -5.750 1.00 92.44 171 PRO A N 1
ATOM 1347 C CA . PRO A 1 171 ? 17.090 1.623 -6.461 1.00 92.44 171 PRO A CA 1
ATOM 1348 C C . PRO A 1 171 ? 18.132 1.104 -7.465 1.00 92.44 171 PRO A C 1
ATOM 1350 O O . PRO A 1 171 ? 18.305 1.692 -8.529 1.00 92.44 171 PRO A O 1
ATOM 1353 N N . ASP A 1 172 ? 18.759 -0.042 -7.178 1.00 92.38 172 ASP A N 1
ATOM 1354 C CA . ASP A 1 172 ? 19.763 -0.663 -8.054 1.00 92.38 172 ASP A CA 1
ATOM 1355 C C . ASP A 1 172 ? 19.153 -1.332 -9.297 1.00 92.38 172 ASP A C 1
ATOM 1357 O O . ASP A 1 172 ? 19.844 -1.583 -10.286 1.00 92.38 172 ASP A O 1
ATOM 1361 N N . LEU A 1 173 ? 17.854 -1.652 -9.257 1.00 94.00 173 LEU A N 1
ATOM 1362 C CA . LEU A 1 173 ? 17.139 -2.253 -10.386 1.00 94.00 173 LEU A CA 1
ATOM 1363 C C . LEU A 1 173 ? 16.399 -1.202 -11.206 1.00 94.00 173 LEU A C 1
ATOM 1365 O O . LEU A 1 173 ? 16.266 -1.351 -12.422 1.00 94.00 173 LEU A O 1
ATOM 1369 N N . VAL A 1 174 ? 15.881 -0.167 -10.545 1.00 93.44 174 VAL A N 1
ATOM 1370 C CA . VAL A 1 174 ? 15.155 0.912 -11.201 1.00 93.44 174 VAL A CA 1
ATOM 1371 C C . VAL A 1 174 ? 15.240 2.209 -10.403 1.00 93.44 174 VAL A C 1
ATOM 1373 O O . VAL A 1 174 ? 14.854 2.278 -9.240 1.00 93.44 174 VAL A O 1
ATOM 1376 N N . ALA A 1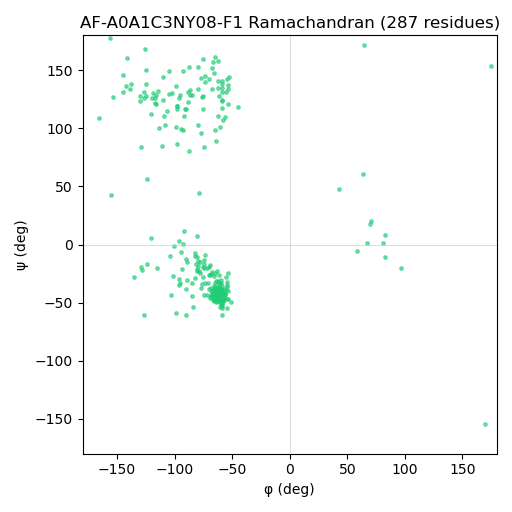 175 ? 15.656 3.272 -11.085 1.00 90.19 175 ALA A N 1
ATOM 1377 C CA . ALA A 1 175 ? 15.571 4.639 -10.596 1.00 90.19 175 ALA A CA 1
ATOM 1378 C C . ALA A 1 175 ? 14.633 5.426 -11.515 1.00 90.19 175 ALA A C 1
ATOM 1380 O O . ALA A 1 175 ? 14.847 5.507 -12.728 1.00 90.19 175 ALA A O 1
ATOM 1381 N N . LEU A 1 176 ? 13.561 5.980 -10.951 1.00 90.19 176 LEU A N 1
ATOM 1382 C CA . LEU A 1 176 ? 12.652 6.841 -11.701 1.00 90.19 176 LEU A CA 1
ATOM 1383 C C . LEU A 1 176 ? 13.311 8.201 -11.940 1.00 90.19 176 LEU A C 1
ATOM 1385 O O . LEU A 1 176 ? 13.928 8.782 -11.049 1.00 90.19 176 LEU A O 1
ATOM 1389 N N . SER A 1 177 ? 13.130 8.752 -13.141 1.00 91.12 177 SER A N 1
ATOM 1390 C CA . SER A 1 177 ? 13.555 10.124 -13.408 1.00 91.12 177 SER A CA 1
ATOM 1391 C C . SER A 1 177 ? 12.721 11.121 -12.591 1.00 91.12 177 SER A C 1
ATOM 1393 O O . SER A 1 177 ? 11.562 10.858 -12.253 1.00 91.12 177 SER A O 1
ATOM 1395 N N . ILE A 1 178 ? 13.257 12.323 -12.345 1.00 87.31 178 ILE A N 1
ATOM 1396 C CA . ILE A 1 178 ? 12.509 13.418 -11.693 1.00 87.31 178 ILE A CA 1
ATOM 1397 C C . ILE A 1 178 ? 11.185 13.688 -12.429 1.00 87.31 178 ILE A C 1
ATOM 1399 O O . ILE A 1 178 ? 10.142 13.896 -11.804 1.00 87.31 178 ILE A O 1
ATOM 1403 N N . LYS A 1 179 ? 11.206 13.640 -13.766 1.00 91.00 179 LYS A N 1
ATOM 1404 C CA . LYS A 1 179 ? 10.022 13.843 -14.607 1.00 91.00 179 LYS A CA 1
ATOM 1405 C C . LYS A 1 179 ? 8.976 12.751 -14.375 1.00 91.00 179 LYS A C 1
ATOM 1407 O O . LYS A 1 179 ? 7.793 13.062 -14.248 1.00 91.00 179 LYS A O 1
ATOM 1412 N N . ASP A 1 180 ? 9.388 11.492 -14.287 1.00 92.44 180 ASP A N 1
ATOM 1413 C CA . ASP A 1 180 ? 8.473 10.369 -14.065 1.00 92.44 180 ASP A CA 1
ATOM 1414 C C . ASP A 1 180 ? 7.883 10.383 -12.653 1.00 92.44 180 ASP A C 1
ATOM 1416 O O . ASP A 1 180 ? 6.674 10.191 -12.490 1.00 92.44 180 ASP A O 1
ATOM 1420 N N . HIS A 1 181 ? 8.685 10.742 -11.645 1.00 88.75 181 HIS A N 1
ATOM 1421 C CA . HIS A 1 181 ? 8.188 11.010 -10.295 1.00 88.75 181 HIS A CA 1
ATOM 1422 C C . HIS A 1 181 ? 7.111 12.102 -10.287 1.00 88.75 181 HIS A C 1
ATOM 1424 O O . HIS A 1 181 ? 6.048 11.925 -9.686 1.00 88.75 181 HIS A O 1
ATOM 1430 N N . GLN A 1 182 ? 7.343 13.221 -10.978 1.00 86.56 182 GLN A N 1
ATOM 1431 C CA . GLN A 1 182 ? 6.371 14.316 -11.068 1.00 86.56 182 GLN A CA 1
ATOM 1432 C C . GLN A 1 182 ? 5.086 13.897 -11.793 1.00 86.56 182 GLN A C 1
ATOM 1434 O O . GLN A 1 182 ? 3.989 14.258 -11.348 1.00 86.56 182 GLN A O 1
ATOM 1439 N N . ARG A 1 183 ? 5.198 13.108 -12.871 1.00 90.75 183 ARG A N 1
ATOM 1440 C CA . ARG A 1 183 ? 4.046 12.553 -13.600 1.00 90.75 183 ARG A CA 1
ATOM 1441 C C . ARG A 1 183 ? 3.197 11.667 -12.691 1.00 90.75 183 ARG A C 1
ATOM 1443 O O . ARG A 1 183 ? 2.005 11.932 -12.537 1.00 90.75 183 ARG A O 1
ATOM 1450 N N . LEU A 1 184 ? 3.806 10.679 -12.030 1.00 90.56 184 LEU A N 1
ATOM 1451 C CA . LEU A 1 184 ? 3.105 9.778 -11.109 1.00 90.56 184 LEU A CA 1
ATOM 1452 C C . LEU A 1 184 ? 2.497 10.544 -9.928 1.00 90.56 184 LEU A C 1
ATOM 1454 O O . LEU A 1 184 ? 1.321 10.362 -9.622 1.00 90.56 184 LEU A O 1
ATOM 1458 N N . SER A 1 185 ? 3.245 11.468 -9.316 1.00 84.38 185 SER A N 1
ATOM 1459 C CA . SER A 1 185 ? 2.743 12.300 -8.212 1.00 84.38 185 SER A CA 1
ATOM 1460 C C . SER A 1 185 ? 1.515 13.117 -8.621 1.00 84.38 185 SER A C 1
ATOM 1462 O O . SER A 1 185 ? 0.561 13.243 -7.851 1.00 84.38 185 SER A O 1
ATOM 1464 N N . THR A 1 186 ? 1.514 13.663 -9.839 1.00 85.69 186 THR A N 1
ATOM 1465 C CA . THR A 1 186 ? 0.376 14.419 -10.373 1.00 85.69 186 THR A CA 1
ATOM 1466 C C . THR A 1 186 ? -0.846 13.523 -10.544 1.00 85.69 186 THR A C 1
ATOM 1468 O O . THR A 1 186 ? -1.919 13.873 -10.056 1.00 85.69 186 THR A O 1
ATOM 1471 N N . LEU A 1 187 ? -0.691 12.341 -11.147 1.00 88.56 187 LEU A N 1
ATOM 1472 C CA . LEU A 1 187 ? -1.796 11.393 -11.317 1.00 88.56 187 LEU A CA 1
ATOM 1473 C C . LEU A 1 187 ? -2.366 10.926 -9.973 1.00 88.56 187 LEU A C 1
ATOM 1475 O O . LEU A 1 187 ? -3.579 10.976 -9.774 1.00 88.56 187 LEU A O 1
ATOM 1479 N N . ILE A 1 188 ? -1.508 10.580 -9.009 1.00 84.94 188 ILE A N 1
ATOM 1480 C CA . ILE A 1 188 ? -1.910 10.189 -7.647 1.00 84.94 188 ILE A CA 1
ATOM 1481 C C . ILE A 1 188 ? -2.776 11.274 -6.987 1.00 84.94 188 ILE A C 1
ATOM 1483 O O . ILE A 1 188 ? -3.748 10.958 -6.299 1.00 84.94 188 ILE A O 1
ATOM 1487 N N . LYS A 1 189 ? -2.443 12.554 -7.202 1.00 77.69 189 LYS A N 1
ATOM 1488 C CA . LYS A 1 189 ? -3.166 13.708 -6.637 1.00 77.69 189 LYS A CA 1
ATOM 1489 C C . LYS A 1 189 ? -4.500 13.991 -7.324 1.00 77.69 189 LYS A C 1
ATOM 1491 O O . LYS A 1 189 ? -5.374 14.586 -6.692 1.00 77.69 189 LYS A O 1
ATOM 1496 N N . LEU A 1 190 ? -4.631 13.639 -8.601 1.00 78.81 190 LEU A N 1
ATOM 1497 C CA . LEU A 1 190 ? -5.814 13.930 -9.409 1.00 78.81 190 LEU A CA 1
ATOM 1498 C C . LEU A 1 190 ? -6.830 12.783 -9.423 1.00 78.81 190 LEU A C 1
ATOM 1500 O O . LEU A 1 190 ? -8.002 13.053 -9.664 1.00 78.81 190 LEU A O 1
ATOM 1504 N N . CYS A 1 191 ? -6.419 11.546 -9.120 1.00 75.44 191 CYS A N 1
ATOM 1505 C CA . CYS A 1 191 ? -7.317 10.390 -9.059 1.00 75.44 191 CYS A CA 1
ATOM 1506 C C . CYS A 1 191 ? -8.393 10.577 -7.969 1.00 75.44 191 CYS A C 1
ATOM 1508 O O . CYS A 1 191 ? -8.066 10.534 -6.771 1.00 75.44 191 CYS A O 1
ATOM 1510 N N . PRO A 1 192 ? -9.677 10.760 -8.335 1.00 69.69 192 PRO A N 1
ATOM 1511 C CA . PRO A 1 192 ? -10.741 10.869 -7.351 1.00 69.69 192 PRO A CA 1
ATOM 1512 C C . PRO A 1 192 ? -10.972 9.504 -6.695 1.00 69.69 192 PRO A C 1
ATOM 1514 O O . PRO A 1 192 ? -10.867 8.464 -7.328 1.00 69.69 192 PRO A O 1
ATOM 1517 N N . ASP A 1 193 ? -11.262 9.473 -5.399 1.00 66.19 193 ASP A N 1
ATOM 1518 C CA . ASP A 1 193 ? -11.520 8.202 -4.707 1.00 66.19 193 ASP A CA 1
ATOM 1519 C C . ASP A 1 193 ? -12.962 7.743 -4.857 1.00 66.19 193 ASP A C 1
ATOM 1521 O O . ASP A 1 193 ? -13.273 6.634 -5.282 1.00 66.19 193 ASP A O 1
ATOM 1525 N N . ARG A 1 194 ? -13.845 8.657 -4.486 1.00 68.38 194 ARG A N 1
ATOM 1526 C CA . ARG A 1 194 ? -15.268 8.454 -4.351 1.00 68.38 194 ARG A CA 1
ATOM 1527 C C . ARG A 1 194 ? -15.972 9.692 -4.847 1.00 68.38 194 ARG A C 1
ATOM 1529 O O . ARG A 1 194 ? -15.385 10.779 -4.878 1.00 68.38 194 ARG A O 1
ATOM 1536 N N . ASP A 1 195 ? -17.241 9.531 -5.167 1.00 62.50 195 ASP A N 1
ATOM 1537 C CA . ASP A 1 195 ? -18.089 10.677 -5.422 1.00 62.50 195 ASP A CA 1
ATOM 1538 C C . ASP A 1 195 ? -18.128 11.580 -4.172 1.00 62.50 195 ASP A C 1
ATOM 1540 O O . ASP A 1 195 ? -18.301 11.115 -3.037 1.00 62.50 195 ASP A O 1
ATOM 1544 N N . GLN A 1 196 ? -17.911 12.881 -4.364 1.00 60.50 196 GLN A N 1
ATOM 1545 C CA . GLN A 1 196 ? -17.751 13.830 -3.254 1.00 60.50 196 GLN A CA 1
ATOM 1546 C C . GLN A 1 196 ? -19.060 14.031 -2.476 1.00 60.50 196 GLN A C 1
ATOM 1548 O O . GLN A 1 196 ? -19.033 14.341 -1.278 1.00 60.50 196 GLN A O 1
ATOM 1553 N N . ASN A 1 197 ? -20.195 13.795 -3.135 1.00 58.09 197 ASN A N 1
ATOM 1554 C CA . ASN A 1 197 ? -21.523 13.991 -2.575 1.00 58.09 197 ASN A CA 1
ATOM 1555 C C . ASN A 1 197 ? -22.017 12.713 -1.887 1.00 58.09 197 ASN A C 1
ATOM 1557 O O . ASN A 1 197 ? -22.205 12.695 -0.673 1.00 58.09 197 ASN A O 1
ATOM 1561 N N . SER A 1 198 ? -22.137 11.623 -2.639 1.00 56.03 198 SER A N 1
ATOM 1562 C CA . SER A 1 198 ? -22.681 10.340 -2.182 1.00 56.03 198 SER A CA 1
ATOM 1563 C C . SER A 1 198 ? -21.669 9.473 -1.435 1.00 56.03 198 SER A C 1
ATOM 1565 O O . SER A 1 198 ? -22.040 8.695 -0.563 1.00 56.03 198 SER A O 1
ATOM 1567 N N . GLY A 1 199 ? -20.373 9.592 -1.739 1.00 57.75 199 GLY A N 1
ATOM 1568 C CA . GLY A 1 199 ? -19.379 8.649 -1.233 1.00 57.75 199 GLY A CA 1
ATOM 1569 C C . GLY A 1 199 ? -19.469 7.253 -1.831 1.00 57.75 199 GLY A C 1
ATOM 1570 O O . GLY A 1 199 ? -18.908 6.322 -1.255 1.00 57.75 199 GLY A O 1
ATOM 1571 N N . ALA A 1 200 ? -20.146 7.091 -2.965 1.00 66.44 200 ALA A N 1
ATOM 1572 C CA . ALA A 1 200 ? -20.083 5.864 -3.742 1.00 66.44 200 ALA A CA 1
ATOM 1573 C C . ALA A 1 200 ? -18.687 5.681 -4.357 1.00 66.44 200 ALA A C 1
ATOM 1575 O O . ALA A 1 200 ? -17.970 6.657 -4.611 1.00 66.44 200 ALA A O 1
ATOM 1576 N N . SER A 1 201 ? -18.299 4.424 -4.584 1.00 71.12 201 SER A N 1
ATOM 1577 C CA . SER A 1 201 ? -17.126 4.113 -5.401 1.00 71.12 201 SER A CA 1
ATOM 1578 C C . SER A 1 201 ? -17.326 4.690 -6.799 1.00 71.12 201 SER A C 1
ATOM 1580 O O . SER A 1 201 ? -18.421 4.608 -7.355 1.00 71.12 201 SER A O 1
ATOM 1582 N N . LEU A 1 202 ? -16.273 5.279 -7.357 1.00 75.94 202 LEU A N 1
ATOM 1583 C CA . LEU A 1 202 ? -16.300 5.775 -8.725 1.00 75.94 202 LEU A CA 1
ATOM 1584 C C . LEU A 1 202 ? -15.892 4.665 -9.685 1.00 75.94 202 LEU A C 1
ATOM 1586 O O . LEU A 1 202 ? -14.855 4.032 -9.495 1.00 75.94 202 LEU A O 1
ATOM 1590 N N . PHE A 1 203 ? -16.695 4.489 -10.731 1.00 86.00 203 PHE A N 1
ATOM 1591 C CA . PHE A 1 203 ? -16.396 3.603 -11.846 1.00 86.00 203 PHE A CA 1
ATOM 1592 C C . PHE A 1 203 ? -16.122 4.461 -13.082 1.00 86.00 203 PHE A C 1
ATOM 1594 O O . PHE A 1 203 ? -17.036 4.794 -13.832 1.00 86.00 203 PHE A O 1
ATOM 1601 N N . ILE A 1 204 ? -14.876 4.918 -13.219 1.00 88.00 204 ILE A N 1
ATOM 1602 C CA . ILE A 1 204 ? -14.442 5.843 -14.270 1.00 88.00 204 ILE A CA 1
ATOM 1603 C C . ILE A 1 204 ? -13.241 5.222 -14.993 1.00 88.00 204 ILE A C 1
ATOM 1605 O O . ILE A 1 204 ? -12.245 4.898 -14.324 1.00 88.00 204 ILE A O 1
ATOM 1609 N N . PRO A 1 205 ? -13.295 5.089 -16.332 1.00 90.06 205 PRO A N 1
ATOM 1610 C CA . PRO A 1 205 ? -12.180 4.558 -17.10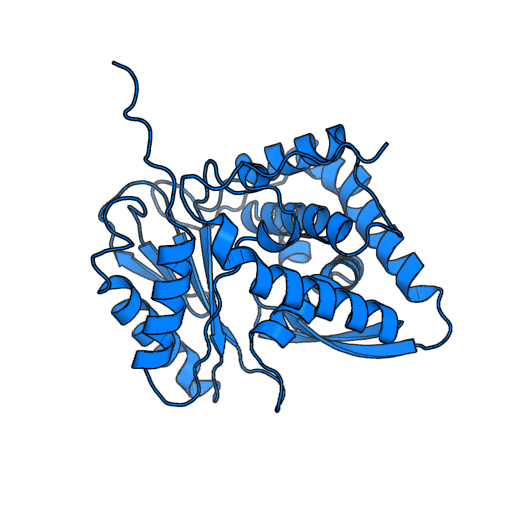6 1.00 90.06 205 PRO A CA 1
ATOM 1611 C C . PRO A 1 205 ? -10.924 5.434 -16.991 1.00 90.06 205 PRO A C 1
ATOM 1613 O O . PRO A 1 205 ? -11.025 6.610 -16.623 1.00 90.06 205 PRO A O 1
ATOM 1616 N N . PRO A 1 206 ? -9.727 4.882 -17.258 1.00 91.38 206 PRO A N 1
ATOM 1617 C CA . PRO A 1 206 ? -8.512 5.678 -17.323 1.00 91.38 206 PRO A CA 1
ATOM 1618 C C . PRO A 1 206 ? -8.605 6.702 -18.457 1.00 91.38 206 PRO A C 1
ATOM 1620 O O . PRO A 1 206 ? -9.082 6.408 -19.551 1.00 91.38 206 PRO A O 1
ATOM 1623 N N . SER A 1 207 ? -8.101 7.902 -18.201 1.00 92.88 207 SER A N 1
ATOM 1624 C CA . SER A 1 207 ? -7.756 8.859 -19.252 1.00 92.88 207 SER A CA 1
ATOM 1625 C C . SER A 1 207 ? -6.612 8.331 -20.125 1.00 92.88 207 SER A C 1
ATOM 1627 O O . SER A 1 207 ? -5.819 7.496 -19.682 1.00 92.88 207 SER A O 1
ATOM 1629 N N . ASP A 1 208 ? -6.449 8.887 -21.329 1.00 94.12 208 ASP A N 1
ATOM 1630 C CA . ASP A 1 208 ? -5.335 8.538 -22.227 1.00 94.12 208 ASP A CA 1
ATOM 1631 C C . ASP A 1 208 ? -3.968 8.699 -21.544 1.00 94.12 208 ASP A C 1
ATOM 1633 O O . ASP A 1 208 ? -3.072 7.876 -21.720 1.00 94.12 208 ASP A O 1
ATOM 1637 N N . THR A 1 209 ? -3.827 9.721 -20.693 1.00 94.06 209 THR A N 1
ATOM 1638 C CA . THR A 1 209 ? -2.609 9.950 -19.901 1.00 94.06 209 THR A CA 1
ATOM 1639 C C . THR A 1 209 ? -2.366 8.831 -18.885 1.00 94.06 209 THR A C 1
ATOM 1641 O O . THR A 1 209 ? -1.231 8.385 -18.723 1.00 94.06 209 THR A O 1
ATOM 1644 N N . GLU A 1 210 ? -3.404 8.373 -18.178 1.00 93.75 210 GLU A N 1
ATOM 1645 C CA . GLU A 1 210 ? -3.278 7.268 -17.218 1.00 93.75 210 GLU A CA 1
ATOM 1646 C C . GLU A 1 210 ? -2.943 5.955 -17.930 1.00 93.75 210 GLU A C 1
ATOM 1648 O O . GLU A 1 210 ? -2.085 5.210 -17.455 1.00 93.75 210 GLU A O 1
ATOM 1653 N N . ALA A 1 211 ? -3.571 5.696 -19.079 1.00 92.94 211 ALA A N 1
ATOM 1654 C CA . ALA A 1 211 ? -3.306 4.515 -19.893 1.00 92.94 211 ALA A CA 1
ATOM 1655 C C . ALA A 1 211 ? -1.876 4.517 -20.470 1.00 92.94 211 ALA A C 1
ATOM 1657 O O . ALA A 1 211 ? -1.196 3.488 -20.428 1.00 92.94 211 ALA A O 1
ATOM 1658 N N . ASP A 1 212 ? -1.390 5.668 -20.954 1.00 95.31 212 ASP A N 1
ATOM 1659 C CA . ASP A 1 212 ? -0.001 5.855 -21.396 1.00 95.31 212 ASP A CA 1
ATOM 1660 C C . ASP A 1 212 ? 0.986 5.576 -20.259 1.00 95.31 212 ASP A C 1
ATOM 1662 O O . ASP A 1 212 ? 1.891 4.756 -20.408 1.00 95.31 212 ASP A O 1
ATOM 1666 N N . VAL A 1 213 ? 0.781 6.197 -19.093 1.00 95.31 213 VAL A N 1
ATOM 1667 C CA . VAL A 1 213 ? 1.659 6.008 -17.931 1.00 95.31 213 VAL A CA 1
ATOM 1668 C C . VAL A 1 213 ? 1.641 4.558 -17.446 1.00 95.31 213 VAL A C 1
ATOM 1670 O O . VAL A 1 213 ? 2.696 4.009 -17.124 1.00 95.31 213 VAL A O 1
ATOM 1673 N N . ALA A 1 214 ? 0.483 3.897 -17.438 1.00 93.00 214 ALA A N 1
ATOM 1674 C CA . ALA A 1 214 ? 0.392 2.485 -17.082 1.00 93.00 214 ALA A CA 1
ATOM 1675 C C . ALA A 1 214 ? 1.243 1.605 -18.018 1.00 93.00 214 ALA A C 1
ATOM 1677 O O . ALA A 1 214 ? 2.029 0.766 -17.569 1.00 93.00 214 ALA A O 1
ATOM 1678 N N . ARG A 1 215 ? 1.119 1.827 -19.331 1.00 93.38 215 ARG A N 1
ATOM 1679 C CA . ARG A 1 215 ? 1.772 1.016 -20.364 1.00 93.38 215 ARG A CA 1
ATOM 1680 C C . ARG A 1 215 ? 3.268 1.282 -20.481 1.00 93.38 215 ARG A C 1
ATOM 1682 O O . ARG A 1 215 ? 4.039 0.335 -20.616 1.00 93.38 215 ARG A O 1
ATOM 1689 N N . ASN A 1 216 ? 3.659 2.551 -20.451 1.00 96.56 216 ASN A N 1
ATOM 1690 C CA . ASN A 1 216 ? 4.994 2.998 -20.842 1.00 96.56 216 ASN A CA 1
ATOM 1691 C C . ASN A 1 216 ? 5.896 3.335 -19.651 1.00 96.56 216 ASN A C 1
ATOM 1693 O O . ASN A 1 216 ? 7.095 3.515 -19.842 1.00 96.56 216 ASN A O 1
ATOM 1697 N N . LEU A 1 217 ? 5.350 3.384 -18.431 1.00 96.50 217 LEU A N 1
ATOM 1698 C CA . LEU A 1 217 ? 6.127 3.632 -17.216 1.00 96.50 217 LEU A CA 1
ATOM 1699 C C . LEU A 1 217 ? 5.896 2.555 -16.150 1.00 96.50 217 LEU A C 1
ATOM 1701 O O . LEU A 1 217 ? 6.833 1.845 -15.798 1.00 96.50 217 LEU A O 1
ATOM 1705 N N . VAL A 1 218 ? 4.660 2.380 -15.676 1.00 96.31 218 VAL A N 1
ATOM 1706 C CA . VAL A 1 218 ? 4.336 1.464 -14.563 1.00 96.31 218 VAL A CA 1
ATOM 1707 C C . VAL A 1 218 ? 4.739 0.026 -14.880 1.00 96.31 218 VAL A C 1
ATOM 1709 O O . VAL A 1 218 ? 5.570 -0.553 -14.183 1.00 96.31 218 VAL A O 1
ATOM 1712 N N . MET A 1 219 ? 4.179 -0.568 -15.938 1.00 96.38 219 MET A N 1
ATOM 1713 C CA . MET A 1 219 ? 4.463 -1.969 -16.257 1.00 96.38 219 MET A CA 1
ATOM 1714 C C . MET A 1 219 ? 5.945 -2.219 -16.588 1.00 96.38 219 MET A C 1
ATOM 1716 O O . MET A 1 219 ? 6.481 -3.220 -16.111 1.00 96.38 219 MET A O 1
ATOM 1720 N N . PRO A 1 220 ? 6.647 -1.352 -17.346 1.00 97.44 220 PRO A N 1
ATOM 1721 C CA . PRO A 1 220 ? 8.091 -1.470 -17.547 1.00 97.44 220 PRO A CA 1
ATOM 1722 C C . PRO A 1 220 ? 8.915 -1.450 -16.254 1.00 97.44 220 PRO A C 1
ATOM 1724 O O . PRO A 1 220 ? 9.812 -2.283 -16.112 1.00 97.44 220 PRO A O 1
ATOM 1727 N N . VAL A 1 221 ? 8.596 -0.566 -15.301 1.00 97.56 221 VAL A N 1
ATOM 1728 C CA . VAL A 1 221 ? 9.262 -0.502 -13.986 1.00 97.56 221 VAL A CA 1
ATOM 1729 C C . VAL A 1 221 ? 9.117 -1.835 -13.252 1.00 97.56 221 VAL A C 1
ATOM 1731 O O . VAL A 1 221 ? 10.118 -2.471 -12.915 1.00 97.56 221 VAL A O 1
ATOM 1734 N N . HIS A 1 222 ? 7.885 -2.323 -13.089 1.00 97.56 222 HIS A N 1
ATOM 1735 C CA . HIS A 1 222 ? 7.628 -3.568 -12.354 1.00 97.56 222 HIS A CA 1
ATOM 1736 C C . HIS A 1 222 ? 8.226 -4.795 -13.045 1.00 97.56 222 HIS A C 1
ATOM 1738 O O . HIS A 1 222 ? 8.797 -5.661 -12.382 1.00 97.56 222 HIS A O 1
ATOM 1744 N N . ARG A 1 223 ? 8.184 -4.855 -14.383 1.00 97.31 223 ARG A N 1
ATOM 1745 C CA . ARG A 1 223 ? 8.824 -5.932 -15.161 1.00 97.31 223 ARG A CA 1
ATOM 1746 C C . ARG A 1 223 ? 10.343 -5.924 -15.020 1.00 97.31 223 ARG A C 1
ATOM 1748 O O . ARG A 1 223 ? 10.944 -6.996 -14.993 1.00 97.31 223 ARG A O 1
ATOM 1755 N N . THR A 1 224 ? 10.958 -4.745 -14.937 1.00 97.56 224 THR A N 1
ATOM 1756 C CA . THR A 1 224 ? 12.409 -4.605 -14.747 1.00 97.56 224 THR A CA 1
ATOM 1757 C C . THR A 1 224 ? 12.821 -5.128 -13.377 1.00 97.56 224 THR A C 1
ATOM 1759 O O . THR A 1 224 ? 13.716 -5.971 -13.305 1.00 97.56 224 THR A O 1
ATOM 1762 N N . ILE A 1 225 ? 12.104 -4.734 -12.319 1.00 96.88 225 ILE A N 1
ATOM 1763 C CA . ILE A 1 225 ? 12.327 -5.254 -10.963 1.00 96.88 225 ILE A CA 1
ATOM 1764 C C . ILE A 1 225 ? 12.128 -6.770 -10.933 1.00 96.88 225 ILE A C 1
ATOM 1766 O O . ILE A 1 225 ? 13.030 -7.491 -10.513 1.00 96.88 225 ILE A O 1
ATOM 1770 N N . LYS A 1 226 ? 10.994 -7.275 -11.442 1.00 95.94 226 LYS A N 1
ATOM 1771 C CA . LYS A 1 226 ? 10.713 -8.718 -11.495 1.00 95.94 226 LYS A CA 1
ATOM 1772 C C . LYS A 1 226 ? 11.838 -9.482 -12.191 1.00 95.94 226 LYS A C 1
ATOM 1774 O O . LYS A 1 226 ? 12.318 -10.480 -11.669 1.00 95.94 226 LYS A O 1
ATOM 1779 N N . LYS A 1 227 ? 12.296 -9.000 -13.349 1.00 95.31 227 LYS A N 1
ATOM 1780 C CA . LYS A 1 227 ? 13.410 -9.613 -14.082 1.00 95.31 227 LYS A CA 1
ATOM 1781 C C . LYS A 1 227 ? 14.710 -9.592 -13.274 1.00 95.31 227 LYS A C 1
ATOM 1783 O O . LYS A 1 227 ? 15.471 -10.547 -13.365 1.00 95.31 227 LYS A O 1
ATOM 1788 N N . GLY A 1 228 ? 14.974 -8.526 -12.519 1.00 94.31 228 GLY A N 1
ATOM 1789 C CA . GLY A 1 228 ? 16.103 -8.447 -11.590 1.00 94.31 228 GLY A CA 1
ATOM 1790 C C . GLY A 1 228 ? 16.021 -9.510 -10.494 1.00 94.31 228 GLY A C 1
ATOM 1791 O O . GLY A 1 228 ? 16.959 -10.281 -10.327 1.00 94.31 228 GLY A O 1
ATOM 1792 N N . LEU A 1 229 ? 14.865 -9.620 -9.838 1.00 93.06 229 LEU A N 1
ATOM 1793 C CA . LEU A 1 229 ? 14.603 -10.613 -8.792 1.00 93.06 229 LEU A CA 1
ATOM 1794 C C . LEU A 1 229 ? 14.601 -12.065 -9.315 1.00 93.06 229 LEU A C 1
ATOM 1796 O O . LEU A 1 229 ? 14.925 -12.993 -8.580 1.00 93.06 229 LEU A O 1
ATOM 1800 N N . ASP A 1 230 ? 14.283 -12.277 -10.595 1.00 89.19 230 ASP A N 1
ATOM 1801 C CA . ASP A 1 230 ? 14.267 -13.603 -11.228 1.00 89.19 230 ASP A CA 1
ATOM 1802 C C . ASP A 1 230 ? 15.650 -14.104 -11.682 1.00 89.19 230 ASP A C 1
ATOM 1804 O O . ASP A 1 230 ? 15.786 -15.295 -11.995 1.00 89.19 230 ASP A O 1
ATOM 1808 N N . ARG A 1 231 ? 16.646 -13.211 -11.787 1.00 84.00 231 ARG A N 1
ATOM 1809 C CA . ARG A 1 231 ? 17.980 -13.499 -12.352 1.00 84.00 231 ARG A CA 1
ATOM 1810 C C . ARG A 1 231 ? 18.925 -14.216 -11.386 1.00 84.00 231 ARG A C 1
ATOM 1812 O O . ARG A 1 231 ? 19.896 -14.806 -11.853 1.00 84.00 231 ARG A O 1
ATOM 1819 N N . ASN A 1 232 ? 18.648 -14.190 -10.085 1.00 70.94 232 ASN A N 1
ATOM 1820 C CA . ASN A 1 232 ? 19.530 -14.760 -9.068 1.00 70.94 232 ASN A CA 1
ATOM 1821 C C . ASN A 1 232 ? 19.261 -16.254 -8.819 1.00 70.94 232 ASN A C 1
ATOM 1823 O O . ASN A 1 232 ? 18.164 -16.768 -9.051 1.00 70.94 232 ASN A O 1
ATOM 1827 N N . SER A 1 233 ? 20.305 -16.967 -8.385 1.00 59.59 233 SER A N 1
ATOM 1828 C CA . SER A 1 233 ? 20.355 -18.435 -8.360 1.00 59.59 233 SER A CA 1
ATOM 1829 C C . SER A 1 233 ? 19.637 -19.081 -7.172 1.00 59.59 233 SER A C 1
ATOM 1831 O O . SER A 1 233 ? 19.226 -20.235 -7.278 1.00 59.59 233 SER A O 1
ATOM 1833 N N . ILE A 1 234 ? 19.442 -18.363 -6.062 1.00 76.81 234 ILE A N 1
ATOM 1834 C CA . ILE A 1 234 ? 18.773 -18.894 -4.866 1.00 76.81 234 ILE A CA 1
ATOM 1835 C C . ILE A 1 234 ? 17.309 -18.458 -4.881 1.00 76.81 234 ILE A C 1
ATOM 1837 O O . ILE A 1 234 ? 16.932 -17.431 -4.319 1.00 76.81 234 ILE A O 1
ATOM 1841 N N . LYS A 1 235 ? 16.473 -19.246 -5.558 1.00 86.50 235 LYS A N 1
ATOM 1842 C CA . LYS A 1 235 ? 15.025 -19.025 -5.584 1.00 86.50 235 LYS A CA 1
ATOM 1843 C C . LYS A 1 235 ? 14.359 -19.716 -4.402 1.00 86.50 235 LYS A C 1
ATOM 1845 O O . LYS A 1 235 ? 14.543 -20.914 -4.196 1.00 86.50 235 LYS A O 1
ATOM 1850 N N . GLY A 1 236 ? 13.555 -18.964 -3.662 1.00 88.31 236 GLY A N 1
ATOM 1851 C CA . GLY A 1 236 ? 12.731 -19.455 -2.564 1.00 88.31 236 GLY A CA 1
ATOM 1852 C C . GLY A 1 236 ? 11.267 -19.076 -2.756 1.00 88.31 236 GLY A C 1
ATOM 1853 O O . GLY A 1 236 ? 10.919 -18.277 -3.627 1.00 88.31 236 GLY A O 1
ATOM 1854 N N . VAL A 1 237 ? 10.398 -19.673 -1.941 1.00 91.06 237 VAL A N 1
ATOM 1855 C CA . VAL A 1 237 ? 8.989 -19.277 -1.872 1.00 91.06 237 VAL A CA 1
ATOM 1856 C C . VAL A 1 237 ? 8.850 -18.190 -0.816 1.00 91.06 237 VAL A C 1
ATOM 1858 O O . VAL A 1 237 ? 9.074 -18.448 0.362 1.00 91.06 237 VAL A O 1
ATOM 1861 N N . VAL A 1 238 ? 8.441 -16.997 -1.236 1.00 90.44 238 VAL A N 1
ATOM 1862 C CA . VAL A 1 238 ? 8.074 -15.894 -0.344 1.00 90.44 238 VAL A CA 1
ATOM 1863 C C . VAL A 1 238 ? 6.558 -15.797 -0.285 1.00 90.44 238 VAL A C 1
ATOM 1865 O O . VAL A 1 238 ? 5.890 -15.796 -1.321 1.00 90.44 238 VAL A O 1
ATOM 1868 N N . GLN A 1 239 ? 6.012 -15.732 0.926 1.00 91.50 239 GLN A N 1
ATOM 1869 C CA . GLN A 1 239 ? 4.590 -15.494 1.154 1.00 91.50 239 GLN A CA 1
ATOM 1870 C C . GLN A 1 239 ? 4.374 -14.020 1.482 1.00 91.50 239 GLN A C 1
ATOM 1872 O O . GLN A 1 239 ? 5.133 -13.445 2.258 1.00 91.50 239 GLN A O 1
ATOM 1877 N N . ALA A 1 240 ? 3.345 -13.414 0.902 1.00 92.69 240 ALA A N 1
ATOM 1878 C CA . ALA A 1 240 ? 2.943 -12.057 1.240 1.00 92.69 240 ALA A CA 1
ATOM 1879 C C . ALA A 1 240 ? 1.423 -11.962 1.330 1.00 92.69 240 ALA A C 1
ATOM 1881 O O . ALA A 1 240 ? 0.706 -12.525 0.501 1.00 92.69 240 ALA A O 1
ATOM 1882 N N . VAL A 1 241 ? 0.955 -11.237 2.341 1.00 92.56 241 VAL A N 1
ATOM 1883 C CA . VAL A 1 241 ? -0.456 -10.900 2.526 1.00 92.56 241 VAL A CA 1
ATOM 1884 C C . VAL A 1 241 ? -0.751 -9.657 1.691 1.00 92.56 241 VAL A C 1
ATOM 1886 O O . VAL A 1 241 ? -0.037 -8.666 1.810 1.00 92.56 241 VAL A O 1
ATOM 1889 N N . ASP A 1 242 ? -1.784 -9.672 0.856 1.00 91.00 242 ASP A N 1
ATOM 1890 C CA . ASP A 1 242 ? -2.329 -8.447 0.273 1.00 91.00 242 ASP A CA 1
ATOM 1891 C C . ASP A 1 242 ? -3.145 -7.707 1.339 1.00 91.00 242 ASP A C 1
ATOM 1893 O O . ASP A 1 242 ? -4.162 -8.191 1.831 1.00 91.00 242 ASP A O 1
ATOM 1897 N N . PHE A 1 243 ? -2.699 -6.505 1.694 1.00 89.00 243 PHE A N 1
ATOM 1898 C CA . PHE A 1 243 ? -3.281 -5.709 2.771 1.00 89.00 243 PHE A CA 1
ATOM 1899 C C . PHE A 1 243 ? -4.686 -5.169 2.454 1.00 89.00 243 PHE A C 1
ATOM 1901 O O . PHE A 1 243 ? -5.417 -4.798 3.375 1.00 89.00 243 PHE A O 1
ATOM 1908 N N . HIS A 1 244 ? -5.105 -5.142 1.185 1.00 82.75 244 HIS A N 1
ATOM 1909 C CA . HIS A 1 244 ? -6.444 -4.681 0.804 1.00 82.75 244 HIS A CA 1
ATOM 1910 C C . HIS A 1 244 ? -7.456 -5.821 0.659 1.00 82.75 244 HIS A C 1
ATOM 1912 O O . HIS A 1 244 ? -8.640 -5.628 0.966 1.00 82.75 244 HIS A O 1
ATOM 1918 N N . SER A 1 245 ? -7.024 -7.004 0.216 1.00 83.56 245 SER A N 1
ATOM 1919 C CA . SER A 1 245 ? -7.896 -8.179 0.075 1.00 83.56 245 SER A CA 1
ATOM 1920 C C . SER A 1 245 ? -7.848 -9.125 1.278 1.00 83.56 245 SER A C 1
ATOM 1922 O O . SER A 1 245 ? -8.874 -9.729 1.597 1.00 83.56 245 SER A O 1
ATOM 1924 N N . GLY A 1 246 ? -6.721 -9.192 1.988 1.00 86.81 246 GLY A N 1
ATOM 1925 C CA . GLY A 1 246 ? -6.407 -10.198 3.004 1.00 86.81 246 GLY A CA 1
ATOM 1926 C C . GLY A 1 246 ? -5.911 -11.528 2.424 1.00 86.81 246 GLY A C 1
ATOM 1927 O O . GLY A 1 246 ? -5.670 -12.463 3.183 1.00 86.81 246 GLY A O 1
ATOM 1928 N N . GLU A 1 247 ? -5.781 -11.643 1.099 1.00 89.81 247 GLU A N 1
ATOM 1929 C CA . GLU A 1 247 ? -5.338 -12.874 0.444 1.00 89.81 247 GLU A CA 1
ATOM 1930 C C . GLU A 1 247 ? -3.836 -13.107 0.637 1.00 89.81 247 GLU A C 1
ATOM 1932 O O . GLU A 1 247 ? -3.036 -12.173 0.657 1.00 89.81 247 GLU A O 1
ATOM 1937 N N . ILE A 1 248 ? -3.439 -14.375 0.766 1.00 92.06 248 ILE A N 1
ATOM 1938 C CA . ILE A 1 248 ? -2.030 -14.768 0.856 1.00 92.06 248 ILE A CA 1
ATOM 1939 C C . ILE A 1 248 ? -1.566 -15.225 -0.522 1.00 92.06 248 ILE A C 1
ATOM 1941 O O . ILE A 1 248 ? -2.043 -16.228 -1.056 1.00 92.06 248 ILE A O 1
ATOM 1945 N N . HIS A 1 249 ? -0.572 -14.534 -1.066 1.00 93.25 249 HIS A N 1
ATOM 1946 C CA . HIS A 1 249 ? 0.065 -14.890 -2.325 1.00 93.25 249 HIS A CA 1
ATOM 1947 C C . HIS A 1 249 ? 1.441 -15.506 -2.084 1.00 93.25 249 HIS A C 1
ATOM 1949 O O . HIS A 1 249 ? 2.142 -15.167 -1.129 1.00 93.25 249 HIS A O 1
ATOM 1955 N N . LYS A 1 250 ? 1.839 -16.417 -2.977 1.00 94.19 250 LYS A N 1
ATOM 1956 C CA . LYS A 1 250 ? 3.152 -17.067 -2.959 1.00 94.19 250 LYS A CA 1
ATOM 1957 C C . LYS A 1 250 ? 3.922 -16.688 -4.214 1.00 94.19 250 LYS A C 1
ATOM 1959 O O . LYS A 1 250 ? 3.416 -16.858 -5.322 1.00 94.19 250 LYS A O 1
ATOM 1964 N N . TYR A 1 251 ? 5.151 -16.225 -4.037 1.00 92.69 251 TYR A N 1
ATOM 1965 C CA . TYR A 1 251 ? 6.043 -15.837 -5.122 1.00 92.69 251 TYR A CA 1
ATOM 1966 C C . TYR A 1 251 ? 7.291 -16.708 -5.097 1.00 92.69 251 TYR A C 1
ATOM 1968 O O . TYR A 1 251 ? 7.914 -16.868 -4.051 1.00 92.69 251 TYR A O 1
ATOM 1976 N N . TYR A 1 252 ? 7.655 -17.268 -6.250 1.00 92.50 252 TYR A N 1
ATOM 1977 C CA . TYR A 1 252 ? 8.901 -18.011 -6.413 1.00 92.50 252 TYR A CA 1
ATOM 1978 C C . TYR A 1 252 ? 9.948 -17.104 -7.059 1.00 92.50 252 TYR A C 1
ATOM 1980 O O . TYR A 1 252 ? 9.884 -16.842 -8.260 1.00 92.50 252 TYR A O 1
ATOM 1988 N N . SER A 1 253 ? 10.855 -16.570 -6.244 1.00 93.19 253 SER A N 1
ATOM 1989 C CA . SER A 1 253 ? 11.770 -15.479 -6.608 1.00 93.19 253 SER A CA 1
ATOM 1990 C C . SER A 1 253 ? 13.013 -15.508 -5.710 1.00 93.19 253 SER A C 1
ATOM 1992 O O . SER A 1 253 ? 13.100 -16.349 -4.815 1.00 93.19 253 SER A O 1
ATOM 1994 N N . ASP A 1 254 ? 13.983 -14.619 -5.929 1.00 93.19 254 ASP A N 1
ATOM 1995 C CA . ASP A 1 254 ? 15.105 -14.430 -5.002 1.00 93.19 254 ASP A CA 1
ATOM 1996 C C . ASP A 1 254 ? 14.611 -14.050 -3.595 1.00 93.19 254 ASP A C 1
ATOM 1998 O O . ASP A 1 254 ? 14.141 -12.932 -3.362 1.00 93.19 254 ASP A O 1
ATOM 2002 N N . TYR A 1 255 ? 14.708 -15.007 -2.668 1.00 91.38 255 TYR A N 1
ATOM 2003 C CA . TYR A 1 255 ? 14.275 -14.841 -1.282 1.00 91.38 255 TYR A CA 1
ATOM 2004 C C . TYR A 1 255 ? 15.117 -13.789 -0.559 1.00 91.38 255 TYR A C 1
ATOM 2006 O O . TYR A 1 255 ? 14.565 -12.940 0.132 1.00 91.38 255 TYR A O 1
ATOM 2014 N N . ASN A 1 256 ? 16.437 -13.803 -0.754 1.00 92.06 256 ASN A N 1
ATOM 2015 C CA . ASN A 1 256 ? 17.352 -12.923 -0.030 1.00 92.06 256 ASN A CA 1
ATOM 2016 C C . ASN A 1 256 ? 17.156 -11.464 -0.448 1.00 92.06 256 ASN A C 1
ATOM 2018 O O . ASN A 1 256 ? 17.162 -10.573 0.397 1.00 92.06 256 ASN A O 1
ATOM 2022 N N . ALA A 1 257 ? 16.946 -11.211 -1.742 1.00 92.88 257 ALA A N 1
ATOM 2023 C CA . ALA A 1 257 ? 16.664 -9.864 -2.232 1.00 92.88 257 ALA A CA 1
ATOM 2024 C C . ALA A 1 257 ? 15.313 -9.332 -1.723 1.00 92.88 257 ALA A C 1
ATOM 2026 O O . ALA A 1 257 ? 15.203 -8.156 -1.372 1.00 92.88 257 ALA A O 1
ATOM 2027 N N . LEU A 1 258 ? 14.285 -10.186 -1.666 1.00 94.31 258 LEU A N 1
ATOM 2028 C CA . LEU A 1 258 ? 12.976 -9.822 -1.118 1.00 94.31 258 LEU A CA 1
ATOM 2029 C C . LEU A 1 258 ? 13.036 -9.570 0.393 1.00 94.31 258 LEU A C 1
ATOM 2031 O O . LEU A 1 258 ? 12.473 -8.582 0.858 1.00 94.31 258 LEU A O 1
ATOM 2035 N N . ASP A 1 259 ? 13.748 -10.412 1.141 1.00 93.50 259 ASP A N 1
ATOM 2036 C CA . ASP A 1 259 ? 13.934 -10.260 2.585 1.00 93.50 259 ASP A CA 1
ATOM 2037 C C . ASP A 1 259 ? 14.735 -8.992 2.921 1.00 93.50 259 ASP A C 1
ATOM 2039 O O . ASP A 1 259 ? 14.324 -8.204 3.773 1.00 93.50 259 ASP A O 1
ATOM 2043 N N . ALA A 1 260 ? 15.821 -8.715 2.192 1.00 93.81 260 ALA A N 1
ATOM 2044 C CA . ALA A 1 260 ? 16.592 -7.482 2.352 1.00 93.81 260 ALA A CA 1
ATOM 2045 C C . ALA A 1 260 ? 15.750 -6.227 2.054 1.00 93.81 260 ALA A C 1
ATOM 2047 O O . ALA A 1 260 ? 15.818 -5.239 2.792 1.00 93.81 260 ALA A O 1
ATOM 2048 N N . ALA A 1 261 ? 14.924 -6.274 1.003 1.00 95.38 261 ALA A N 1
ATOM 2049 C CA . ALA A 1 261 ? 13.988 -5.205 0.664 1.00 95.38 261 ALA A CA 1
ATOM 2050 C C . ALA A 1 261 ? 12.921 -5.004 1.754 1.00 95.38 261 ALA A C 1
ATOM 2052 O O . ALA A 1 261 ? 12.651 -3.866 2.143 1.00 95.38 261 ALA A O 1
ATOM 2053 N N . ALA A 1 262 ? 12.353 -6.086 2.296 1.00 95.12 262 ALA A N 1
ATOM 2054 C CA . ALA A 1 262 ? 11.393 -6.019 3.396 1.00 95.12 262 ALA A CA 1
ATOM 2055 C C . ALA A 1 262 ? 12.026 -5.401 4.656 1.00 95.12 262 ALA A C 1
ATOM 2057 O O . ALA A 1 262 ? 11.464 -4.468 5.227 1.00 95.12 262 ALA A O 1
ATOM 2058 N N . HIS A 1 263 ? 13.237 -5.813 5.036 1.00 94.69 263 HIS A N 1
ATOM 2059 C CA . HIS A 1 263 ? 13.959 -5.208 6.159 1.00 94.69 263 HIS A CA 1
ATOM 2060 C C . HIS A 1 263 ? 14.254 -3.715 5.938 1.00 94.69 263 HIS A C 1
ATOM 2062 O O . HIS A 1 263 ? 14.212 -2.928 6.884 1.00 94.69 263 HIS A O 1
ATOM 2068 N N . ALA A 1 264 ? 14.536 -3.291 4.702 1.00 91.94 264 ALA A N 1
ATOM 2069 C CA . ALA A 1 264 ? 14.709 -1.874 4.384 1.00 91.94 264 ALA A CA 1
ATOM 2070 C C . ALA A 1 264 ? 13.404 -1.077 4.562 1.00 91.94 264 ALA A C 1
ATOM 2072 O O . ALA A 1 264 ? 13.438 0.017 5.129 1.00 91.94 264 ALA A O 1
ATOM 2073 N N . VAL A 1 265 ? 12.261 -1.633 4.142 1.00 93.00 265 VAL A N 1
ATOM 2074 C CA . VAL A 1 265 ? 10.935 -1.032 4.368 1.00 93.00 265 VAL A CA 1
ATOM 2075 C C . VAL A 1 265 ? 10.607 -0.960 5.860 1.00 93.00 265 VAL A C 1
ATOM 2077 O O . VAL A 1 265 ? 10.153 0.080 6.333 1.00 93.00 265 VAL A O 1
ATOM 2080 N N . GLU A 1 266 ? 10.875 -2.024 6.615 1.00 92.31 266 GLU A N 1
ATOM 2081 C CA . GLU A 1 266 ? 10.635 -2.074 8.060 1.00 92.31 266 GLU A CA 1
ATOM 2082 C C . GLU A 1 266 ? 11.458 -1.020 8.809 1.00 92.31 266 GLU A C 1
ATOM 2084 O O . GLU A 1 266 ? 10.908 -0.253 9.603 1.00 92.31 266 GLU A O 1
ATOM 2089 N N . ARG A 1 267 ? 12.759 -0.913 8.503 1.00 89.69 267 ARG A N 1
ATOM 2090 C CA . ARG A 1 267 ? 13.622 0.144 9.051 1.00 89.69 267 ARG A CA 1
ATOM 2091 C C . ARG A 1 267 ? 13.092 1.531 8.715 1.00 89.69 267 ARG A C 1
ATOM 2093 O O . ARG A 1 267 ? 12.920 2.345 9.615 1.00 89.69 267 ARG A O 1
ATOM 2100 N N . ALA A 1 268 ? 12.745 1.779 7.453 1.00 86.31 268 ALA A N 1
ATOM 2101 C CA . ALA A 1 268 ? 12.174 3.054 7.030 1.00 86.31 268 ALA A CA 1
ATOM 2102 C C . ALA A 1 268 ? 10.861 3.381 7.772 1.00 86.31 268 ALA A C 1
ATOM 2104 O O . ALA A 1 268 ? 10.596 4.521 8.133 1.00 86.31 268 ALA A O 1
ATOM 2105 N N . MET A 1 269 ? 10.032 2.388 8.076 1.00 84.69 269 MET A N 1
ATOM 2106 C CA . MET A 1 269 ? 8.806 2.604 8.845 1.00 84.69 269 MET A CA 1
ATOM 2107 C C . MET A 1 269 ? 9.065 2.925 10.328 1.00 84.69 269 MET A C 1
ATOM 2109 O O . MET A 1 269 ? 8.311 3.722 10.898 1.00 84.69 269 MET A O 1
ATOM 2113 N N . ASN A 1 270 ? 10.126 2.358 10.916 1.00 83.06 270 ASN A N 1
ATOM 2114 C CA . ASN A 1 270 ? 10.523 2.536 12.319 1.00 83.06 270 ASN A CA 1
ATOM 2115 C C . ASN A 1 270 ? 11.377 3.790 12.581 1.00 83.06 270 ASN A C 1
ATOM 2117 O O . ASN A 1 270 ? 11.258 4.385 13.646 1.00 83.06 270 ASN A O 1
ATOM 2121 N N . GLU A 1 271 ? 12.215 4.209 11.631 1.00 75.25 271 GLU A N 1
ATOM 2122 C CA . GLU A 1 271 ? 13.139 5.351 11.774 1.00 75.25 271 GLU A CA 1
ATOM 2123 C C . GLU A 1 271 ? 12.446 6.717 11.598 1.00 75.25 271 GLU A C 1
ATOM 2125 O O . GLU A 1 271 ? 12.921 7.740 12.086 1.00 75.25 271 GLU A O 1
ATOM 2130 N N . TYR A 1 272 ? 11.297 6.762 10.916 1.00 64.06 272 TYR A N 1
ATOM 2131 C CA . TYR A 1 272 ? 10.639 8.012 10.514 1.00 64.06 272 TYR A CA 1
ATOM 2132 C C . TYR A 1 272 ? 9.574 8.636 11.456 1.00 64.06 272 TYR A C 1
ATOM 2134 O O . TYR A 1 272 ? 8.915 9.586 11.016 1.00 64.06 272 TYR A O 1
ATOM 2142 N N . PRO A 1 273 ? 9.375 8.232 12.733 1.00 54.66 273 PRO A N 1
ATOM 2143 C CA . PRO A 1 273 ? 8.560 9.008 13.674 1.00 54.66 273 PRO A CA 1
ATOM 2144 C C . PRO A 1 273 ? 9.098 10.429 13.921 1.00 54.66 273 PRO A C 1
ATOM 2146 O O . PRO A 1 273 ? 8.310 11.358 14.093 1.00 54.66 273 PRO A O 1
ATOM 2149 N N . GLU A 1 274 ? 10.420 10.629 13.887 1.00 44.97 274 GLU A N 1
ATOM 2150 C CA . GLU A 1 274 ? 11.072 11.875 14.332 1.00 44.97 274 GLU A CA 1
ATOM 2151 C C . GLU A 1 274 ? 10.987 13.030 13.315 1.00 44.97 274 GLU A C 1
ATOM 2153 O O . GLU A 1 274 ? 10.964 14.201 13.692 1.00 44.97 274 GLU A O 1
ATOM 2158 N N . MET A 1 275 ? 10.824 12.735 12.018 1.00 46.06 275 MET A N 1
ATOM 2159 C CA . MET A 1 275 ? 10.650 13.758 10.968 1.00 46.06 275 MET A CA 1
ATOM 2160 C C . MET A 1 275 ? 9.221 14.313 10.877 1.00 46.06 275 MET A C 1
ATOM 2162 O O . MET A 1 275 ? 8.880 15.036 9.937 1.00 46.06 275 MET A O 1
ATOM 2166 N N . LEU A 1 276 ? 8.346 13.945 11.813 1.00 45.31 276 LEU A N 1
ATOM 2167 C CA . LEU A 1 276 ? 6.935 14.317 11.800 1.00 45.31 276 LEU A CA 1
ATOM 2168 C C . LEU A 1 276 ? 6.607 15.538 12.655 1.00 45.31 276 LEU A C 1
ATOM 2170 O O . LEU A 1 276 ? 5.448 15.961 12.669 1.00 45.31 276 LEU A O 1
ATOM 2174 N N . THR A 1 277 ? 7.609 16.165 13.268 1.00 47.47 277 THR A N 1
ATOM 2175 C CA . THR A 1 277 ? 7.445 17.502 13.837 1.00 47.47 277 THR A CA 1
ATOM 2176 C C . THR A 1 277 ? 7.193 18.521 12.708 1.00 47.47 277 THR A C 1
ATOM 2178 O O . THR A 1 277 ? 7.656 18.338 11.568 1.00 47.47 277 THR A O 1
ATOM 2181 N N . PRO A 1 278 ? 6.401 19.580 12.960 1.00 45.62 278 PRO A N 1
ATOM 2182 C CA . PRO A 1 278 ? 6.183 20.660 11.993 1.00 45.62 278 PRO A CA 1
ATOM 2183 C C . PRO A 1 278 ? 7.492 21.304 11.513 1.00 45.62 278 PRO A C 1
ATOM 2185 O O . PRO A 1 278 ? 7.560 21.757 10.371 1.00 45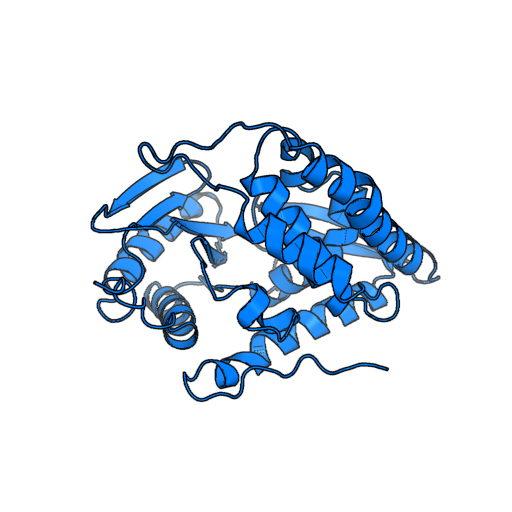.62 278 PRO A O 1
ATOM 2188 N N . ASP A 1 279 ? 8.517 21.265 12.367 1.00 42.41 279 ASP A N 1
ATOM 2189 C CA . ASP A 1 279 ? 9.810 21.927 12.182 1.00 42.41 279 ASP A CA 1
ATOM 2190 C C . ASP A 1 279 ? 10.884 21.025 11.560 1.00 42.41 279 ASP A C 1
ATOM 2192 O O . ASP A 1 279 ? 11.966 21.505 11.222 1.00 42.41 279 ASP A O 1
ATOM 2196 N N . ALA A 1 280 ? 10.609 19.727 11.375 1.00 44.41 280 ALA A N 1
ATOM 2197 C CA . ALA A 1 280 ? 11.554 18.840 10.710 1.00 44.41 280 ALA A CA 1
ATOM 2198 C C . ALA A 1 280 ? 11.801 19.330 9.269 1.00 44.41 280 ALA A C 1
ATOM 2200 O O . ALA A 1 280 ? 10.826 19.531 8.523 1.00 44.41 280 ALA A O 1
ATOM 2201 N N . PRO A 1 281 ? 13.072 19.511 8.857 1.00 44.91 281 PRO A N 1
ATOM 2202 C CA . PRO A 1 281 ? 13.401 19.982 7.523 1.00 44.91 281 PRO A CA 1
ATOM 2203 C C . PRO A 1 281 ? 12.716 19.089 6.491 1.00 44.91 281 PRO A C 1
ATOM 2205 O O . PRO A 1 281 ? 12.690 17.862 6.605 1.00 44.91 281 PRO A O 1
ATOM 2208 N N . ARG A 1 282 ? 12.085 19.714 5.491 1.00 46.69 282 ARG A N 1
ATOM 2209 C CA . ARG A 1 282 ? 11.539 18.970 4.354 1.00 46.69 282 ARG A CA 1
ATOM 2210 C C . ARG A 1 282 ? 12.722 18.247 3.732 1.00 46.69 282 ARG A C 1
ATOM 2212 O O . ARG A 1 282 ? 13.648 18.933 3.317 1.00 46.69 282 ARG A O 1
ATOM 2219 N N . GLY A 1 283 ? 12.689 16.912 3.726 1.00 44.69 283 GLY A N 1
ATOM 2220 C CA . GLY A 1 283 ? 13.746 16.106 3.130 1.00 44.69 283 GLY A CA 1
ATOM 2221 C C . GLY A 1 283 ? 14.108 16.696 1.776 1.00 44.69 283 GLY A C 1
ATOM 2222 O O . GLY A 1 283 ? 13.237 16.852 0.915 1.00 44.69 283 GLY A O 1
ATOM 2223 N N . GLU A 1 284 ? 15.358 17.131 1.642 1.00 37.53 284 GLU A N 1
ATOM 2224 C CA . GLU A 1 284 ? 15.876 17.556 0.356 1.00 37.53 284 GLU A CA 1
ATOM 2225 C C . GLU A 1 284 ? 15.744 16.359 -0.580 1.00 37.53 284 GLU A C 1
ATOM 2227 O O . GLU A 1 284 ? 16.041 15.221 -0.201 1.00 37.53 284 GLU A O 1
ATOM 2232 N N . ILE A 1 285 ? 15.249 16.597 -1.795 1.00 36.28 285 ILE A N 1
ATOM 2233 C CA . ILE A 1 285 ? 15.419 15.623 -2.867 1.00 36.28 285 ILE A CA 1
ATOM 2234 C C . ILE A 1 285 ? 16.932 15.517 -3.014 1.00 36.28 285 ILE A C 1
ATOM 2236 O O . ILE A 1 285 ? 17.556 16.436 -3.543 1.00 36.28 285 ILE A O 1
ATOM 2240 N N . LEU A 1 286 ? 17.525 14.461 -2.453 1.00 32.69 286 LEU A N 1
ATOM 2241 C CA . LEU A 1 286 ? 18.938 14.184 -2.635 1.00 32.69 286 LEU A CA 1
ATOM 2242 C C . LEU A 1 286 ? 19.139 14.095 -4.145 1.00 32.69 286 LEU A C 1
ATOM 2244 O O . LEU A 1 286 ? 18.621 13.187 -4.795 1.00 32.69 286 LEU A O 1
ATOM 2248 N N . ASN A 1 287 ? 19.821 15.095 -4.699 1.00 28.77 287 ASN A N 1
ATOM 2249 C CA . ASN A 1 287 ? 20.313 15.061 -6.062 1.00 28.77 287 ASN A CA 1
ATOM 2250 C C . ASN A 1 287 ? 21.338 13.929 -6.107 1.00 28.77 287 ASN A C 1
ATOM 2252 O O . ASN A 1 287 ? 22.512 14.138 -5.810 1.00 28.77 287 ASN A O 1
ATOM 2256 N N . VAL A 1 288 ? 20.881 12.717 -6.405 1.00 28.30 288 VAL A N 1
ATOM 2257 C CA . VAL A 1 288 ? 21.771 11.625 -6.779 1.00 28.30 288 VAL A CA 1
ATOM 2258 C C . VAL A 1 288 ? 22.166 11.910 -8.225 1.00 28.30 288 VAL A C 1
ATOM 2260 O O . VAL A 1 288 ? 21.380 11.688 -9.146 1.00 28.30 288 VAL A O 1
ATOM 2263 N N . THR A 1 289 ? 23.325 12.550 -8.378 1.00 31.94 289 THR A N 1
ATOM 2264 C CA . THR A 1 289 ? 24.068 12.681 -9.641 1.00 31.94 289 THR A CA 1
ATOM 2265 C C . THR A 1 289 ? 24.512 11.330 -10.164 1.00 31.94 289 THR A C 1
ATOM 2267 O O . THR A 1 289 ? 24.938 10.513 -9.316 1.00 31.94 289 THR A O 1
#

Organism: NCBI:txid1839754